Protein AF-0000000084696623 (afdb_homodimer)

Organism: Botryosphaeria parva (strain UCR-NP2) (NCBI:txid1287680)

Foldseek 3Di:
DQQDLVNLVVVLQVCPQPHQLVVNLVLADQQAWEQEPQVRDIATGSVRSSVVNVVVCVQWVRKHWAWDDWDQDPQGMKTKTKIKTFGDCDDPVGHGPRDIFIWMKMWGFGDDPSGTRYIYIDTHPCRVVDDDPVPPDPDPPD/DQQDLVNLVVVLQVCPQPHQLVVNLVLEDQQAWEQEPQVRDIATGSVSSSVVNVVVCVQWVRKHWAWDDWDQDPQGMKTKTKIKTFGDCDDPVGHGPRDIFIWMKMWDFGDDPSGTRYIYIDTHPCRVVDDDPVPDDDDPPD

Radius of gyration: 18.72 Å; Cα contacts (8 Å, |Δi|>4): 655; chains: 2; bounding box: 43×50×36 Å

Nearest PDB structures (foldseek):
  3kkg-assembly1_A-2  TM=8.566E-01  e=2.308E-08  Jannaschia sp. CCS1
  2gey-assembly3_C-2  TM=7.745E-01  e=9.065E-09  Streptomyces galilaeus
  2gey-assembly3_A  TM=7.671E-01  e=1.690E-08  Streptomyces galilaeus
  3gzb-assembly4_H  TM=8.476E-01  e=1.803E-07  Shewanella putrefaciens CN-32
  3lza-assembly2_C  TM=8.523E-01  e=2.620E-07  Shewanella denitrificans OS217

Sequence (284 aa):
MEQSQLDIVKKWASFFPSGSPQDFTALFTPDGEWIDHAFGLHRKGRGALEVHFARWVECVPNFTMELQRHWAVPEGVVATYHGRGTMEKDLPSLKAGGRPFEFQGVVWFRFRDGLIKTVEETYTRAFQELPPLGSYDYVFKLMEQSQLDIVKKWASFFPSGSPQDFTALFTPDGEWIDHAFGLHRKGRGALEVHFARWVECVPNFTMELQRHWAVPEGVVATYHGRGTMEKDLPSLKAGGRPFEFQGVVWFRFRDGLIKTVEETYTRAFQELPPLGSYDYVFKL

Solvent-accessible surface area (backbone atoms only — not comparable to full-atom values): 14607 Å² total; per-residue (Å²): 128,81,76,47,72,66,55,51,52,53,53,59,37,63,34,42,42,83,46,53,46,67,66,58,35,66,48,33,34,72,73,12,33,42,34,36,53,36,76,35,34,33,26,61,21,39,69,44,43,27,51,54,50,46,52,50,33,66,22,21,55,66,25,36,48,43,76,73,46,73,42,83,45,98,73,34,39,39,33,35,28,41,38,34,33,38,33,73,39,65,48,96,89,43,77,47,78,68,50,80,30,34,43,57,36,38,40,40,36,26,67,49,94,92,21,36,35,34,38,41,36,30,22,31,64,48,35,80,74,40,56,55,78,92,56,41,46,54,65,75,81,116,126,82,78,47,72,66,54,51,52,53,52,60,36,63,34,42,44,82,46,54,45,67,65,58,33,66,48,33,34,72,76,14,31,41,36,36,53,35,75,34,35,31,26,61,21,39,70,44,44,27,51,53,51,47,50,49,35,67,20,21,55,66,24,37,47,44,77,74,48,72,42,82,46,99,72,34,38,40,33,34,28,40,38,35,31,37,33,71,40,64,48,95,90,42,78,48,77,66,49,78,30,34,42,57,34,38,38,40,37,24,66,51,95,91,21,36,36,33,37,41,36,31,21,31,64,47,34,82,75,40,55,54,78,94,57,41,46,54,65,72,84,118

Structure (mmCIF, N/CA/C/O backbone):
data_AF-0000000084696623-model_v1
#
loop_
_entity.id
_entity.type
_entity.pdbx_description
1 polymer 'Putative ketosteroid isomerase-like protein'
#
loop_
_atom_site.group_PDB
_atom_site.id
_atom_site.type_symbol
_atom_site.label_atom_id
_atom_site.label_alt_id
_atom_site.label_comp_id
_atom_site.label_asym_id
_atom_site.label_entity_id
_atom_site.label_seq_id
_atom_site.pdbx_PDB_ins_code
_atom_site.Cartn_x
_atom_site.Cartn_y
_atom_site.Cartn_z
_atom_site.occupancy
_atom_site.B_iso_or_equiv
_atom_site.auth_seq_id
_atom_site.auth_comp_id
_atom_site.auth_asym_id
_atom_site.auth_atom_id
_atom_site.pdbx_PDB_model_num
ATOM 1 N N . MET A 1 1 ? 24.109 20.844 10.414 1 51.44 1 MET A N 1
ATOM 2 C CA . MET A 1 1 ? 24.219 19.672 9.547 1 51.44 1 MET A CA 1
ATOM 3 C C . MET A 1 1 ? 22.953 19.516 8.695 1 51.44 1 MET A C 1
ATOM 5 O O . MET A 1 1 ? 21.859 19.844 9.141 1 51.44 1 MET A O 1
ATOM 9 N N . GLU A 1 2 ? 23.062 19.609 7.449 1 70.25 2 GLU A N 1
ATOM 10 C CA . GLU A 1 2 ? 21.922 19.562 6.555 1 70.25 2 GLU A CA 1
ATOM 11 C C . GLU A 1 2 ? 21.031 18.359 6.836 1 70.25 2 GLU A C 1
ATOM 13 O O . GLU A 1 2 ? 21.531 17.25 7.062 1 70.25 2 GLU A O 1
ATOM 18 N N . GLN A 1 3 ? 19.953 18.594 7.246 1 85.81 3 GLN A N 1
ATOM 19 C CA . GLN A 1 3 ? 18.969 17.547 7.516 1 85.81 3 GLN A CA 1
ATOM 20 C C . GLN A 1 3 ? 18.891 16.562 6.355 1 85.81 3 GLN A C 1
ATOM 22 O O . GLN A 1 3 ? 18.75 16.969 5.199 1 85.81 3 GLN A O 1
ATOM 27 N N . SER A 1 4 ? 19.172 15.336 6.598 1 93.81 4 SER A N 1
ATOM 28 C CA . SER A 1 4 ? 19.094 14.312 5.562 1 93.81 4 SER A CA 1
ATOM 29 C C . SER A 1 4 ? 17.641 14.047 5.172 1 93.81 4 SER A C 1
ATOM 31 O O . SER A 1 4 ? 16.719 14.438 5.891 1 93.81 4 SER A O 1
ATOM 33 N N . GLN A 1 5 ? 17.422 13.5 3.996 1 96.94 5 GLN A N 1
ATOM 34 C CA . GLN A 1 5 ? 16.078 13.117 3.561 1 96.94 5 GLN A CA 1
ATOM 35 C C . GLN A 1 5 ? 15.422 12.188 4.574 1 96.94 5 GLN A C 1
ATOM 37 O O . GLN A 1 5 ? 14.227 12.305 4.848 1 96.94 5 GLN A O 1
ATOM 42 N N . LEU A 1 6 ? 16.188 11.289 5.141 1 96.5 6 LEU A N 1
ATOM 43 C CA . LEU A 1 6 ? 15.648 10.359 6.129 1 96.5 6 LEU A CA 1
ATOM 44 C C . LEU A 1 6 ? 15.234 11.094 7.398 1 96.5 6 LEU A C 1
ATOM 46 O O . LEU A 1 6 ? 14.234 10.734 8.023 1 96.5 6 LEU A O 1
ATOM 50 N N . ASP A 1 7 ? 15.961 12.062 7.781 1 96.75 7 ASP A N 1
ATOM 51 C CA . ASP A 1 7 ? 15.578 12.875 8.93 1 96.75 7 ASP A CA 1
ATOM 52 C C . ASP A 1 7 ? 14.234 13.555 8.695 1 96.75 7 ASP A C 1
ATOM 54 O O . ASP A 1 7 ? 13.406 13.641 9.602 1 96.75 7 ASP A O 1
ATOM 58 N N . ILE A 1 8 ? 14.031 14.055 7.527 1 97.75 8 ILE A N 1
ATOM 59 C CA . ILE A 1 8 ? 12.773 14.711 7.168 1 97.75 8 ILE A CA 1
ATOM 60 C C . ILE A 1 8 ? 11.633 13.703 7.223 1 97.75 8 ILE A C 1
ATOM 62 O O . ILE A 1 8 ? 10.547 14.008 7.734 1 97.75 8 ILE A O 1
ATOM 66 N N . VAL A 1 9 ? 11.828 12.477 6.707 1 98.31 9 VAL A N 1
ATOM 67 C CA . VAL A 1 9 ? 10.82 11.422 6.715 1 98.31 9 VAL A CA 1
ATOM 68 C C . VAL A 1 9 ? 10.453 11.07 8.156 1 98.31 9 VAL A C 1
ATOM 70 O O . VAL A 1 9 ? 9.273 10.938 8.484 1 98.31 9 VAL A O 1
ATOM 73 N N . LYS A 1 10 ? 11.422 10.922 8.992 1 97.44 10 LYS A N 1
ATOM 74 C CA . LYS A 1 10 ? 11.172 10.609 10.398 1 97.44 10 LYS A CA 1
ATOM 75 C C . LYS A 1 10 ? 10.398 11.734 11.086 1 97.44 10 LYS A C 1
ATOM 77 O O . LYS A 1 10 ? 9.492 11.469 11.875 1 97.44 10 LYS A O 1
ATOM 82 N N . LYS A 1 11 ? 10.789 12.938 10.812 1 96.81 11 LYS A N 1
ATOM 83 C CA . LYS A 1 11 ? 10.055 14.078 11.352 1 96.81 11 LYS A CA 1
ATOM 84 C C . LYS A 1 11 ? 8.609 14.078 10.859 1 96.81 11 LYS A C 1
ATOM 86 O O . LYS A 1 11 ? 7.688 14.312 11.641 1 96.81 11 LYS A O 1
ATOM 91 N N . TRP A 1 12 ? 8.383 13.852 9.578 1 97.81 12 TRP A N 1
ATOM 92 C CA . TRP A 1 12 ? 7.047 13.766 8.992 1 97.81 12 TRP A CA 1
ATOM 93 C C . TRP A 1 12 ? 6.188 12.758 9.75 1 97.81 12 TRP A C 1
ATOM 95 O O . TRP A 1 12 ? 5.059 13.062 10.141 1 97.81 12 TRP A O 1
ATOM 105 N N . ALA A 1 13 ? 6.723 11.594 10.008 1 97.88 13 ALA A N 1
ATOM 106 C CA . ALA A 1 13 ? 5.988 10.531 10.695 1 97.88 13 ALA A CA 1
ATOM 107 C C . ALA A 1 13 ? 5.688 10.922 12.141 1 97.88 13 ALA A C 1
ATOM 109 O O . ALA A 1 13 ? 4.652 10.531 12.688 1 97.88 13 ALA A O 1
ATOM 110 N N . SER A 1 14 ? 6.516 11.688 12.734 1 97 14 SER A N 1
ATOM 111 C CA . SER A 1 14 ? 6.398 12.047 14.148 1 97 14 SER A CA 1
ATOM 112 C C . SER A 1 14 ? 5.25 13.023 14.375 1 97 14 SER A C 1
ATOM 114 O O . SER A 1 14 ? 4.836 13.25 15.516 1 97 14 SER A O 1
ATOM 116 N N . PHE A 1 15 ? 4.707 13.578 13.297 1 96.88 15 PHE A N 1
ATOM 117 C CA . PHE A 1 15 ? 3.627 14.547 13.43 1 96.88 15 PHE A CA 1
ATOM 118 C C . PHE A 1 15 ? 2.307 13.852 13.742 1 96.88 15 PHE A C 1
ATOM 120 O O . PHE A 1 15 ? 1.326 14.508 14.102 1 96.88 15 PHE A O 1
ATOM 127 N N . PHE A 1 16 ? 2.262 12.578 13.531 1 94.81 16 PHE A N 1
ATOM 128 C CA . PHE A 1 16 ? 1.086 11.797 13.891 1 94.81 16 PHE A CA 1
ATOM 129 C C . PHE A 1 16 ? 1.232 11.219 15.297 1 94.81 16 PHE A C 1
ATOM 131 O O . PHE A 1 16 ? 2.158 10.445 15.562 1 94.81 16 PHE A O 1
ATOM 138 N N . PRO A 1 17 ? 0.398 11.594 16.375 1 88.12 17 PRO A N 1
ATOM 139 C CA . PRO A 1 17 ? -0.921 12.188 16.141 1 88.12 17 PRO A CA 1
ATOM 140 C C . PRO A 1 17 ? -0.944 13.695 16.375 1 88.12 17 PRO A C 1
ATOM 142 O O . PRO A 1 17 ? -1.962 14.344 16.125 1 88.12 17 PRO A O 1
ATOM 145 N N . SER A 1 18 ? -0.051 14.344 16.938 1 80.25 18 SER A N 1
ATOM 146 C CA . SER A 1 18 ? -0.27 15.609 17.641 1 80.25 18 SER A CA 1
ATOM 147 C C . SER A 1 18 ? 0.59 16.719 17.047 1 80.25 18 SER A C 1
ATOM 149 O O . SER A 1 18 ? 1.026 17.625 17.766 1 80.25 18 SER A O 1
ATOM 151 N N . GLY A 1 19 ? 0.791 16.734 15.766 1 83.88 19 GLY A N 1
ATOM 152 C CA . GLY A 1 19 ? 1.572 17.828 15.203 1 83.88 19 GLY A CA 1
ATOM 153 C C . GLY A 1 19 ? 0.719 18.984 14.703 1 83.88 19 GLY A C 1
ATOM 154 O O . GLY A 1 19 ? -0.455 18.797 14.375 1 83.88 19 GLY A O 1
ATOM 155 N N . SER A 1 20 ? 1.236 20.141 14.734 1 91.69 20 SER A N 1
ATOM 156 C CA . SER A 1 20 ? 0.614 21.312 14.117 1 91.69 20 SER A CA 1
ATOM 157 C C . SER A 1 20 ? 0.493 21.156 12.609 1 91.69 20 SER A C 1
ATOM 159 O O . SER A 1 20 ? 1.478 20.844 11.93 1 91.69 20 SER A O 1
ATOM 161 N N . PRO A 1 21 ? -0.737 21.344 12.055 1 93.31 21 PRO A N 1
ATOM 162 C CA . PRO A 1 21 ? -0.87 21.25 10.602 1 93.31 21 PRO A CA 1
ATOM 163 C C . PRO A 1 21 ? 0.095 22.172 9.859 1 93.31 21 PRO A C 1
ATOM 165 O O . PRO A 1 21 ? 0.625 21.797 8.805 1 93.31 21 PRO A O 1
ATOM 168 N N . GLN A 1 22 ? 0.311 23.375 10.375 1 93.62 22 GLN A N 1
ATOM 169 C CA . GLN A 1 22 ? 1.216 24.328 9.742 1 93.62 22 GLN A CA 1
ATOM 170 C C . GLN A 1 22 ? 2.652 23.812 9.758 1 93.62 22 GLN A C 1
ATOM 172 O O . GLN A 1 22 ? 3.355 23.891 8.742 1 93.62 22 GLN A O 1
ATOM 177 N N . ASP A 1 23 ? 3.064 23.281 10.93 1 95.5 23 ASP A N 1
ATOM 178 C CA . ASP A 1 23 ? 4.418 22.734 11.023 1 95.5 23 ASP A CA 1
ATOM 179 C C . ASP A 1 23 ? 4.582 21.516 10.117 1 95.5 23 ASP A C 1
ATOM 181 O O . ASP A 1 23 ? 5.648 21.312 9.539 1 95.5 23 ASP A O 1
ATOM 185 N N . PHE A 1 24 ? 3.555 20.734 10.039 1 97.5 24 PHE A N 1
ATOM 186 C CA . PHE A 1 24 ? 3.553 19.562 9.18 1 97.5 24 PHE A CA 1
ATOM 187 C C . PHE A 1 24 ? 3.773 19.953 7.723 1 97.5 24 PHE A C 1
ATOM 189 O O . PHE A 1 24 ? 4.652 19.406 7.051 1 97.5 24 PHE A O 1
ATOM 196 N N . THR A 1 25 ? 3.008 20.938 7.242 1 97.12 25 THR A N 1
ATOM 197 C CA . THR A 1 25 ? 3.053 21.266 5.82 1 97.12 25 THR A CA 1
ATOM 198 C C . THR A 1 25 ? 4.316 22.047 5.484 1 97.12 25 THR A C 1
ATOM 200 O O . THR A 1 25 ? 4.715 22.141 4.324 1 97.12 25 THR A O 1
ATOM 203 N N . ALA A 1 26 ? 4.961 22.672 6.496 1 97.12 26 ALA A N 1
ATOM 204 C CA . ALA A 1 26 ? 6.227 23.375 6.293 1 97.12 26 ALA A CA 1
ATOM 205 C C . ALA A 1 26 ? 7.32 22.422 5.832 1 97.12 26 ALA A C 1
ATOM 207 O O . ALA A 1 26 ? 8.367 22.859 5.344 1 97.12 26 ALA A O 1
ATOM 208 N N . LEU A 1 27 ? 7.145 21.109 5.992 1 98.06 27 LEU A N 1
ATOM 209 C CA . LEU A 1 27 ? 8.094 20.109 5.5 1 98.06 27 LEU A CA 1
ATOM 210 C C . LEU A 1 27 ? 8.023 20 3.982 1 98.06 27 LEU A C 1
ATOM 212 O O . LEU A 1 27 ? 8.914 19.422 3.359 1 98.06 27 LEU A O 1
ATOM 216 N N . PHE A 1 28 ? 6.984 20.562 3.359 1 98.62 28 PHE A N 1
ATOM 217 C CA . PHE A 1 28 ? 6.738 20.406 1.929 1 98.62 28 PHE A CA 1
ATOM 218 C C . PHE A 1 28 ? 7.145 21.672 1.18 1 98.62 28 PHE A C 1
ATOM 220 O O . PHE A 1 28 ? 7.129 22.766 1.744 1 98.62 28 PHE A O 1
ATOM 227 N N . THR A 1 29 ? 7.527 21.547 -0.104 1 98.5 29 THR A N 1
ATOM 228 C CA . THR A 1 29 ? 7.59 22.688 -1.008 1 98.5 29 THR A CA 1
ATOM 229 C C . THR A 1 29 ? 6.227 23.359 -1.119 1 98.5 29 THR A C 1
ATOM 231 O O . THR A 1 29 ? 5.195 22.734 -0.846 1 98.5 29 THR A O 1
ATOM 234 N N . PRO A 1 30 ? 6.121 24.594 -1.476 1 98.06 30 PRO A N 1
ATOM 235 C CA . PRO A 1 30 ? 4.836 25.281 -1.596 1 98.06 30 PRO A CA 1
ATOM 236 C C . PRO A 1 30 ? 3.867 24.562 -2.533 1 98.06 30 PRO A C 1
ATOM 238 O O . PRO A 1 30 ? 2.652 24.625 -2.332 1 98.06 30 PRO A O 1
ATOM 241 N N . ASP A 1 31 ? 4.43 23.875 -3.533 1 97.88 31 ASP A N 1
ATOM 242 C CA . ASP A 1 31 ? 3.613 23.109 -4.48 1 97.88 31 ASP A CA 1
ATOM 243 C C . ASP A 1 31 ? 3.658 21.625 -4.172 1 97.88 31 ASP A C 1
ATOM 245 O O . ASP A 1 31 ? 3.566 20.797 -5.078 1 97.88 31 ASP A O 1
ATOM 249 N N . GLY A 1 32 ? 3.967 21.266 -2.965 1 98.06 32 GLY A N 1
ATOM 250 C CA . GLY A 1 32 ? 4.031 19.875 -2.559 1 98.06 32 GLY A CA 1
ATOM 251 C C . GLY A 1 32 ? 2.75 19.109 -2.836 1 98.06 32 GLY A C 1
ATOM 252 O O . GLY A 1 32 ? 1.676 19.719 -2.936 1 98.06 32 GLY A O 1
ATOM 253 N N . GLU A 1 33 ? 2.855 17.828 -3.002 1 97.38 33 GLU A N 1
ATOM 254 C CA . GLU A 1 33 ? 1.718 16.984 -3.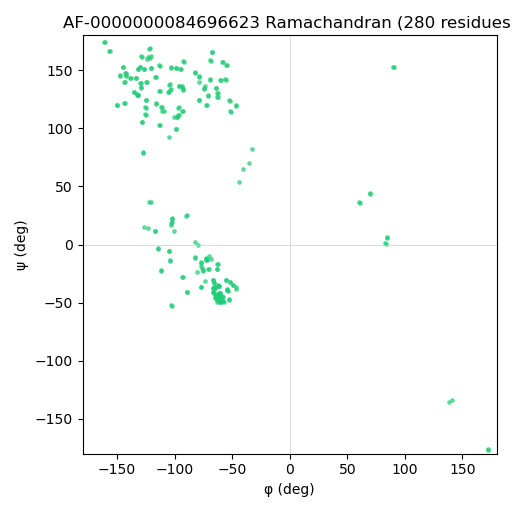357 1 97.38 33 GLU A CA 1
ATOM 255 C C . GLU A 1 33 ? 1.659 15.734 -2.482 1 97.38 33 GLU A C 1
ATOM 257 O O . GLU A 1 33 ? 2.697 15.18 -2.111 1 97.38 33 GLU A O 1
ATOM 262 N N . TRP A 1 34 ? 0.479 15.344 -2.164 1 97.62 34 TRP A N 1
ATOM 263 C CA . TRP A 1 34 ? 0.196 14.078 -1.485 1 97.62 34 TRP A CA 1
ATOM 264 C C . TRP A 1 34 ? -0.819 13.258 -2.27 1 97.62 34 TRP A C 1
ATOM 266 O O . TRP A 1 34 ? -1.972 13.664 -2.428 1 97.62 34 TRP A O 1
ATOM 276 N N . ILE A 1 35 ? -0.373 12.148 -2.811 1 97.31 35 ILE A N 1
ATOM 277 C CA . ILE A 1 35 ? -1.242 11.188 -3.475 1 97.31 35 ILE A CA 1
ATOM 278 C C . ILE A 1 35 ? -1.6 10.062 -2.504 1 97.31 35 ILE A C 1
ATOM 280 O O . ILE A 1 35 ? -0.726 9.305 -2.068 1 97.31 35 ILE A O 1
ATOM 284 N N . ASP A 1 36 ? -2.816 9.992 -2.107 1 97.19 36 ASP A N 1
ATOM 285 C CA . ASP A 1 36 ? -3.373 8.961 -1.235 1 97.19 36 ASP A CA 1
ATOM 286 C C . ASP A 1 36 ? -4.102 7.895 -2.045 1 97.19 36 ASP A C 1
ATOM 288 O O . ASP A 1 36 ? -5.266 8.07 -2.406 1 97.19 36 ASP A O 1
ATOM 292 N N . HIS A 1 37 ? -3.5 6.785 -2.307 1 97.44 37 HIS A N 1
ATOM 293 C CA . HIS A 1 37 ? -4.031 5.754 -3.189 1 97.44 37 HIS A CA 1
ATOM 294 C C . HIS A 1 37 ? -5.152 4.973 -2.512 1 97.44 37 HIS A C 1
ATOM 296 O O . HIS A 1 37 ? -5.93 4.289 -3.182 1 97.44 37 HIS A O 1
ATOM 302 N N . ALA A 1 38 ? -5.207 4.977 -1.189 1 97.5 38 ALA A N 1
ATOM 303 C CA . ALA A 1 38 ? -6.27 4.25 -0.495 1 97.5 38 ALA A CA 1
ATOM 304 C C . ALA A 1 38 ? -7.633 4.875 -0.777 1 97.5 38 ALA A C 1
ATOM 306 O O . ALA A 1 38 ? -8.633 4.164 -0.892 1 97.5 38 ALA A O 1
ATOM 307 N N . PHE A 1 39 ? -7.633 6.219 -0.942 1 96 39 PHE A N 1
ATOM 308 C CA . PHE A 1 39 ? -8.898 6.934 -1.072 1 96 39 PHE A CA 1
ATOM 309 C C . PHE A 1 39 ? -9.023 7.555 -2.457 1 96 39 PHE A C 1
ATOM 311 O O . PHE A 1 39 ? -10.039 8.195 -2.768 1 96 39 PHE A O 1
ATOM 318 N N . GLY A 1 40 ? -7.988 7.422 -3.293 1 95.25 40 GLY A N 1
ATOM 319 C CA . GLY A 1 40 ? -8.031 8.008 -4.621 1 95.25 40 GLY A CA 1
ATOM 320 C C . GLY A 1 40 ? -7.98 9.523 -4.605 1 95.25 40 GLY A C 1
ATOM 321 O O . GLY A 1 40 ? -8.734 10.18 -5.32 1 95.25 40 GLY A O 1
ATOM 322 N N . LEU A 1 41 ? -7.082 10.07 -3.764 1 95.19 41 LEU A N 1
ATOM 323 C CA . LEU A 1 41 ? -6.984 11.523 -3.605 1 95.19 41 LEU A CA 1
ATOM 324 C C . LEU A 1 41 ? -5.629 12.031 -4.082 1 95.19 41 LEU A C 1
ATOM 326 O O . LEU A 1 41 ? -4.609 11.359 -3.902 1 95.19 41 LEU A O 1
ATOM 330 N N . HIS A 1 42 ? -5.66 13.188 -4.656 1 96.25 42 HIS A N 1
ATOM 331 C CA . HIS A 1 42 ? -4.469 13.945 -5.031 1 96.25 42 HIS A CA 1
ATOM 332 C C . HIS A 1 42 ? -4.535 15.367 -4.5 1 96.25 42 HIS A C 1
ATOM 334 O O . HIS A 1 42 ? -5.289 16.203 -5.023 1 96.25 42 HIS A O 1
ATOM 340 N N . ARG A 1 43 ? -3.74 15.617 -3.43 1 95.94 43 ARG A N 1
ATOM 341 C CA . ARG A 1 43 ? -3.686 16.938 -2.824 1 95.94 43 ARG A CA 1
ATOM 342 C C . ARG A 1 43 ? -2.5 17.734 -3.361 1 95.94 43 ARG A C 1
ATOM 344 O O . ARG A 1 43 ? -1.388 17.219 -3.459 1 95.94 43 ARG A O 1
ATOM 351 N N . LYS A 1 44 ? -2.797 19 -3.648 1 95.69 44 LYS A N 1
ATOM 352 C CA . LYS A 1 44 ? -1.744 19.844 -4.207 1 95.69 44 LYS A CA 1
ATOM 353 C C . LYS A 1 44 ? -1.674 21.188 -3.484 1 95.69 44 LYS A C 1
ATOM 355 O O . LYS A 1 44 ? -2.676 21.906 -3.387 1 95.69 44 LYS A O 1
ATOM 360 N N . GLY A 1 45 ? -0.479 21.469 -3.102 1 96.56 45 GLY A N 1
ATOM 361 C CA . GLY A 1 45 ? -0.245 22.719 -2.404 1 96.56 45 GLY A CA 1
ATOM 362 C C . GLY A 1 45 ? -0.391 22.609 -0.899 1 96.56 45 GLY A C 1
ATOM 363 O O . GLY A 1 45 ? -1.14 21.766 -0.408 1 96.56 45 GLY A O 1
ATOM 364 N N . ARG A 1 46 ? 0.31 23.469 -0.201 1 96.88 46 ARG A N 1
ATOM 365 C CA . ARG A 1 46 ? 0.36 23.391 1.256 1 96.88 46 ARG A CA 1
ATOM 366 C C . ARG A 1 46 ? -1.029 23.562 1.861 1 96.88 46 ARG A C 1
ATOM 368 O O . ARG A 1 46 ? -1.344 22.953 2.887 1 96.88 46 ARG A O 1
ATOM 375 N N . GLY A 1 47 ? -1.86 24.406 1.264 1 95.25 47 GLY A N 1
ATOM 376 C CA . GLY A 1 47 ? -3.219 24.562 1.758 1 95.25 47 GLY A CA 1
ATOM 377 C C . GLY A 1 47 ? -4.008 23.281 1.752 1 95.25 47 GLY A C 1
ATOM 378 O O . GLY A 1 47 ? -4.633 22.922 2.754 1 95.25 47 GLY A O 1
ATOM 379 N N . ALA A 1 48 ? -4 22.562 0.667 1 95 48 ALA A N 1
ATOM 380 C CA . ALA A 1 48 ? -4.707 21.281 0.547 1 95 48 ALA A CA 1
ATOM 381 C C . ALA A 1 48 ? -4.109 20.234 1.481 1 95 48 ALA A C 1
ATOM 383 O O . ALA A 1 48 ? -4.836 19.422 2.057 1 95 48 ALA A O 1
ATOM 384 N N . LEU A 1 49 ? -2.822 20.297 1.594 1 96.31 49 LEU A N 1
ATOM 385 C CA . LEU A 1 49 ? -2.137 19.344 2.465 1 96.31 49 LEU A CA 1
ATOM 386 C C . LEU A 1 49 ? -2.51 19.578 3.926 1 96.31 49 LEU A C 1
ATOM 388 O O . LEU A 1 49 ? -2.678 18.625 4.688 1 96.31 49 LEU A O 1
ATOM 392 N N . GLU A 1 50 ? -2.578 20.828 4.281 1 94.88 50 GLU A N 1
ATOM 393 C CA . GLU A 1 50 ? -2.998 21.172 5.637 1 94.88 50 GLU A CA 1
ATOM 394 C C . GLU A 1 50 ? -4.387 20.625 5.941 1 94.88 50 GLU A C 1
ATOM 396 O O . GLU A 1 50 ? -4.605 20.047 7.008 1 94.88 50 GLU A O 1
ATOM 401 N N . VAL A 1 51 ? -5.293 20.766 5.043 1 92.5 51 VAL A N 1
ATOM 402 C CA . VAL A 1 51 ? -6.66 20.281 5.203 1 92.5 51 VAL A CA 1
ATOM 403 C C . VAL A 1 51 ? -6.672 18.766 5.32 1 92.5 51 VAL A C 1
ATOM 405 O O . VAL A 1 51 ? -7.352 18.203 6.188 1 92.5 51 VAL A O 1
ATOM 408 N N . HIS A 1 52 ? -5.934 18.109 4.449 1 93.38 52 HIS A N 1
ATOM 409 C CA . HIS A 1 52 ? -5.844 16.656 4.461 1 93.38 52 HIS A CA 1
ATOM 410 C C . HIS A 1 52 ? -5.34 16.141 5.805 1 93.38 52 HIS A C 1
ATOM 412 O O . HIS A 1 52 ? -5.949 15.258 6.406 1 93.38 52 HIS A O 1
ATOM 418 N N . PHE A 1 53 ? -4.285 16.734 6.258 1 95 53 PHE A N 1
ATOM 419 C CA . PHE A 1 53 ? -3.678 16.359 7.527 1 95 53 PHE A CA 1
ATOM 420 C C . PHE A 1 53 ? -4.637 16.609 8.68 1 95 53 PHE A C 1
ATOM 422 O O . PHE A 1 53 ? -4.871 15.727 9.508 1 95 53 PHE A O 1
ATOM 429 N N . ALA A 1 54 ? -5.195 17.75 8.727 1 92.94 54 ALA A N 1
ATOM 430 C CA . ALA A 1 54 ? -6.09 18.141 9.805 1 92.94 54 ALA A CA 1
ATOM 431 C C . ALA A 1 54 ? -7.312 17.234 9.867 1 92.94 54 ALA A C 1
ATOM 433 O O . ALA A 1 54 ? -7.75 16.844 10.961 1 92.94 54 ALA A O 1
ATOM 434 N N . ARG A 1 55 ? -7.875 16.891 8.766 1 91.75 55 ARG A N 1
ATOM 435 C CA . ARG A 1 55 ? -9.039 16.016 8.711 1 91.75 55 ARG A CA 1
ATOM 436 C C . ARG A 1 55 ? -8.719 14.633 9.273 1 91.75 55 ARG A C 1
ATOM 438 O O . ARG A 1 55 ? -9.5 14.078 10.047 1 91.75 55 ARG A O 1
ATOM 445 N N . TRP A 1 56 ? -7.59 14.094 8.852 1 94.56 56 TRP A N 1
ATOM 446 C CA . TRP A 1 56 ? -7.215 12.773 9.352 1 94.56 56 TRP A CA 1
ATOM 447 C C . TRP A 1 56 ? -7.043 12.797 10.867 1 94.56 56 TRP A C 1
ATOM 449 O O . TRP A 1 56 ? -7.59 11.945 11.57 1 94.56 56 TRP A O 1
ATOM 459 N N . VAL A 1 57 ? -6.301 13.758 11.359 1 93.88 57 VAL A N 1
ATOM 460 C CA . VAL A 1 57 ? -6.008 13.852 12.781 1 93.88 57 VAL A CA 1
ATOM 461 C C . VAL A 1 57 ? -7.301 14.047 13.57 1 93.88 57 VAL A C 1
ATOM 463 O O . VAL A 1 57 ? -7.453 13.531 14.672 1 93.88 57 VAL A O 1
ATOM 466 N N . GLU A 1 58 ? -8.211 14.781 12.992 1 93.38 58 GLU A N 1
ATOM 467 C CA . GLU A 1 58 ? -9.516 14.969 13.625 1 93.38 58 GLU A CA 1
ATOM 468 C C . GLU A 1 58 ? -10.289 13.656 13.695 1 93.38 58 GLU A C 1
ATOM 470 O O . GLU A 1 58 ? -10.945 13.367 14.703 1 93.38 58 GLU A O 1
ATOM 475 N N . CYS A 1 59 ? -10.258 12.883 12.695 1 95.75 59 CYS A N 1
ATOM 476 C CA . CYS A 1 59 ? -11.031 11.648 12.602 1 95.75 59 CYS A CA 1
ATOM 477 C C . CYS A 1 59 ? -10.391 10.547 13.438 1 95.75 59 CYS A C 1
ATOM 479 O O . CYS A 1 59 ? -11.086 9.695 13.992 1 95.75 59 CYS A O 1
ATOM 481 N N . VAL A 1 60 ? -9.102 10.523 13.461 1 97.44 60 VAL A N 1
ATOM 482 C CA . VAL A 1 60 ? -8.352 9.539 14.227 1 97.44 60 VAL A CA 1
ATOM 483 C C . VAL A 1 60 ? -7.34 10.242 15.133 1 97.44 60 VAL A C 1
ATOM 485 O O . VAL A 1 60 ? -6.137 10.203 14.875 1 97.44 60 VAL A O 1
ATOM 488 N N . PRO A 1 61 ? -7.738 10.766 16.219 1 96.69 61 PRO A N 1
ATOM 489 C CA . PRO A 1 61 ? -6.91 11.672 17.016 1 96.69 61 PRO A CA 1
ATOM 490 C C . PRO A 1 61 ? -5.75 10.953 17.703 1 96.69 61 PRO A C 1
ATOM 492 O O . PRO A 1 61 ? -4.793 11.602 18.141 1 96.69 61 PRO A O 1
ATOM 495 N N . ASN A 1 62 ? -5.789 9.625 17.906 1 97.88 62 ASN A N 1
ATOM 496 C CA . ASN A 1 62 ? -4.703 8.891 18.531 1 97.88 62 ASN A CA 1
ATOM 497 C C . ASN A 1 62 ? -3.863 8.133 17.516 1 97.88 62 ASN A C 1
ATOM 499 O O . ASN A 1 62 ? -3.164 7.18 17.859 1 97.88 62 ASN A O 1
ATOM 503 N N . PHE A 1 63 ? -3.938 8.508 16.25 1 98.31 63 PHE A N 1
ATOM 504 C CA . PHE A 1 63 ? -3.246 7.793 15.18 1 98.31 63 PHE A CA 1
ATOM 505 C C . PHE A 1 63 ? -1.735 7.875 15.359 1 98.31 63 PHE A C 1
ATOM 507 O O . PHE A 1 63 ? -1.191 8.961 15.594 1 98.31 63 PHE A O 1
ATOM 514 N N . THR A 1 64 ? -1.037 6.766 15.203 1 98.12 64 THR A N 1
ATOM 515 C CA . THR A 1 64 ? 0.422 6.738 15.203 1 98.12 64 THR A CA 1
ATOM 516 C C . THR A 1 64 ? 0.946 6.086 13.93 1 98.12 64 THR A C 1
ATOM 518 O O . THR A 1 64 ? 0.338 5.145 13.414 1 98.12 64 THR A O 1
ATOM 521 N N . MET A 1 65 ? 1.957 6.617 13.422 1 97.69 65 MET A N 1
ATOM 522 C CA . MET A 1 65 ? 2.707 6.074 12.289 1 97.69 65 MET A CA 1
ATOM 523 C C . MET A 1 65 ? 4.109 5.652 12.719 1 97.69 65 MET A C 1
ATOM 525 O O . MET A 1 65 ? 4.984 6.5 12.906 1 97.69 65 MET A O 1
ATOM 529 N N . GLU A 1 66 ? 4.328 4.426 12.891 1 98 66 GLU A N 1
ATOM 530 C CA . GLU A 1 66 ? 5.641 3.896 13.258 1 98 66 GLU A CA 1
ATOM 531 C C . GLU A 1 66 ? 6.391 3.375 12.039 1 98 66 GLU A C 1
ATOM 533 O O . GLU A 1 66 ? 6.012 2.355 11.453 1 98 66 GLU A O 1
ATOM 538 N N . LEU A 1 67 ? 7.438 4.074 11.648 1 98.31 67 LEU A N 1
ATOM 539 C CA . LEU A 1 67 ? 8.25 3.605 10.531 1 98.31 67 LEU A CA 1
ATOM 540 C C . LEU A 1 67 ? 8.898 2.262 10.859 1 98.31 67 LEU A C 1
ATOM 542 O O . LEU A 1 67 ? 9.461 2.084 11.945 1 98.31 67 LEU A O 1
ATOM 546 N N . GLN A 1 68 ? 8.781 1.347 10.016 1 98 68 GLN A N 1
ATOM 547 C CA . GLN A 1 68 ? 9.344 0.012 10.211 1 98 68 GLN A CA 1
ATOM 548 C C . GLN A 1 68 ? 10.617 -0.173 9.406 1 98 68 GLN A C 1
ATOM 550 O O . GLN A 1 68 ? 11.633 -0.633 9.93 1 98 68 GLN A O 1
ATOM 555 N N . ARG A 1 69 ? 10.57 0.102 8.094 1 97.25 69 ARG A N 1
ATOM 556 C CA . ARG A 1 69 ? 11.695 0.077 7.164 1 97.25 69 ARG A CA 1
ATOM 557 C C . ARG A 1 69 ? 11.734 1.346 6.32 1 97.25 69 ARG A C 1
ATOM 559 O O . ARG A 1 69 ? 10.711 2.002 6.125 1 97.25 69 ARG A O 1
ATOM 566 N N . HIS A 1 70 ? 12.883 1.689 5.945 1 97.81 70 HIS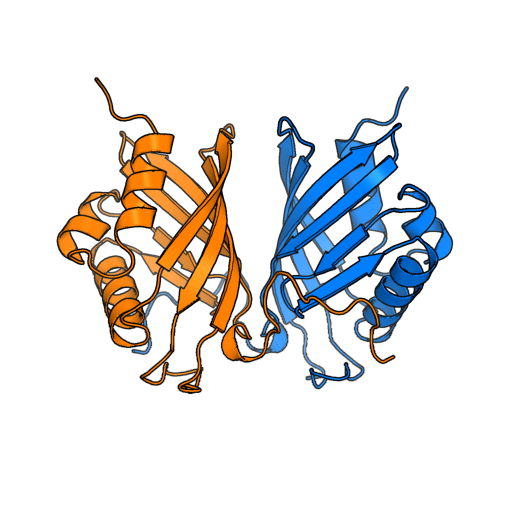 A N 1
ATOM 567 C CA . HIS A 1 70 ? 13.078 2.781 4.996 1 97.81 70 HIS A CA 1
ATOM 568 C C . HIS A 1 70 ? 14.289 2.535 4.109 1 97.81 70 HIS A C 1
ATOM 570 O O . HIS A 1 70 ? 15.281 1.954 4.555 1 97.81 70 HIS A O 1
ATOM 576 N N . TRP A 1 71 ? 14.227 2.943 2.893 1 97.56 71 TRP A N 1
ATOM 577 C CA . TRP A 1 71 ? 15.289 2.787 1.903 1 97.56 71 TRP A CA 1
ATOM 578 C C . TRP A 1 71 ? 15.5 4.078 1.119 1 97.56 71 TRP A C 1
ATOM 580 O O . TRP A 1 71 ? 14.539 4.676 0.629 1 97.56 71 TRP A O 1
ATOM 590 N N . ALA A 1 72 ? 16.75 4.426 1.061 1 96.94 72 ALA A N 1
ATOM 591 C CA . ALA A 1 72 ? 17.078 5.441 0.062 1 96.94 72 ALA A CA 1
ATOM 592 C C . ALA A 1 72 ? 16.984 4.871 -1.351 1 96.94 72 ALA A C 1
ATOM 594 O O . ALA A 1 72 ? 17.484 3.775 -1.621 1 96.94 72 ALA A O 1
ATOM 595 N N . VAL A 1 73 ? 16.234 5.551 -2.223 1 96.44 73 VAL A N 1
ATOM 596 C CA . VAL A 1 73 ? 16.141 5.207 -3.639 1 96.44 73 VAL A CA 1
ATOM 597 C C . VAL A 1 73 ? 16.547 6.41 -4.488 1 96.44 73 VAL A C 1
ATOM 599 O O . VAL A 1 73 ? 16.625 7.535 -3.988 1 96.44 73 VAL A O 1
ATOM 602 N N . PRO A 1 74 ? 16.891 6.199 -5.742 1 92.5 74 PRO A N 1
ATOM 603 C CA . PRO A 1 74 ? 17.359 7.305 -6.574 1 92.5 74 PRO A CA 1
ATOM 604 C C . PRO A 1 74 ? 16.406 8.5 -6.57 1 92.5 74 PRO A C 1
ATOM 606 O O . PRO A 1 74 ? 16.859 9.648 -6.566 1 92.5 74 PRO A O 1
ATOM 609 N N . GLU A 1 75 ? 15.117 8.25 -6.445 1 89.25 75 GLU A N 1
ATOM 610 C CA . GLU A 1 75 ? 14.133 9.32 -6.547 1 89.25 75 GLU A CA 1
ATOM 611 C C . GLU A 1 75 ? 13.617 9.734 -5.168 1 89.25 75 GLU A C 1
ATOM 613 O O . GLU A 1 75 ? 12.531 10.305 -5.051 1 89.25 75 GLU A O 1
ATOM 618 N N . GLY A 1 76 ? 14.422 9.305 -4.086 1 97.94 76 GLY A N 1
ATOM 619 C CA . GLY A 1 76 ? 13.945 9.719 -2.773 1 97.94 76 GLY A CA 1
ATOM 620 C C . GLY A 1 76 ? 14.055 8.625 -1.727 1 97.94 76 GLY A C 1
ATOM 621 O O . GLY A 1 76 ? 15.117 8.023 -1.558 1 97.94 76 GLY A O 1
ATOM 622 N N . VAL A 1 77 ? 12.945 8.477 -0.926 1 98.62 77 VAL A N 1
ATOM 623 C CA . VAL A 1 77 ? 12.891 7.496 0.152 1 98.62 77 VAL A CA 1
ATOM 624 C C . VAL A 1 77 ? 11.586 6.711 0.071 1 98.62 77 VAL A C 1
ATOM 626 O O . VAL A 1 77 ? 10.516 7.297 -0.102 1 98.62 77 VAL A O 1
ATOM 629 N N . VAL A 1 78 ? 11.695 5.434 0.096 1 98.62 78 VAL A N 1
ATOM 630 C CA . VAL A 1 78 ? 10.539 4.574 0.315 1 98.62 78 VAL A CA 1
ATOM 631 C C . VAL A 1 78 ? 10.562 4.023 1.738 1 98.62 78 VAL A C 1
ATOM 633 O O . VAL A 1 78 ? 11.617 3.631 2.24 1 98.62 78 VAL A O 1
ATOM 636 N N . ALA A 1 79 ? 9.422 3.988 2.416 1 98.69 79 ALA A N 1
ATOM 637 C CA . ALA A 1 79 ? 9.352 3.484 3.785 1 98.69 79 ALA A CA 1
ATOM 638 C C . ALA A 1 79 ? 8.062 2.697 4.012 1 98.69 79 ALA A C 1
ATOM 640 O O . ALA A 1 79 ? 7.035 2.982 3.393 1 98.69 79 ALA A O 1
ATOM 641 N N . THR A 1 80 ? 8.125 1.67 4.828 1 98.69 80 THR A N 1
ATOM 642 C CA . THR A 1 80 ? 6.93 1.024 5.363 1 98.69 80 THR A CA 1
ATOM 643 C C . THR A 1 80 ? 6.633 1.522 6.773 1 98.69 80 THR A C 1
ATOM 645 O O . THR A 1 80 ? 7.539 1.962 7.488 1 98.69 80 THR A O 1
ATOM 648 N N . TYR A 1 81 ? 5.41 1.502 7.133 1 98.75 81 TYR A N 1
ATOM 649 C CA . TYR A 1 81 ? 5.023 1.941 8.469 1 98.75 81 TYR A CA 1
ATOM 650 C C . TYR A 1 81 ? 3.861 1.11 9 1 98.75 81 TYR A C 1
ATOM 652 O O . TYR A 1 81 ? 3.135 0.481 8.227 1 98.75 81 TYR A O 1
ATOM 660 N N . HIS A 1 82 ? 3.76 0.981 10.289 1 98.69 82 HIS A N 1
ATOM 661 C CA . HIS A 1 82 ? 2.566 0.505 10.984 1 98.69 82 HIS A CA 1
ATOM 662 C C . HIS A 1 82 ? 1.714 1.669 11.477 1 98.69 82 HIS A C 1
ATOM 664 O O . HIS A 1 82 ? 2.184 2.502 12.258 1 98.69 82 HIS A O 1
ATOM 670 N N . GLY A 1 83 ? 0.515 1.756 10.984 1 98.56 83 GLY A N 1
ATOM 671 C CA . GLY A 1 83 ? -0.475 2.699 11.477 1 98.56 83 GLY A CA 1
ATOM 672 C C . GLY A 1 83 ? -1.389 2.109 12.531 1 98.56 83 GLY A C 1
ATOM 673 O O . GLY A 1 83 ? -1.799 0.951 12.43 1 98.56 83 GLY A O 1
ATOM 674 N N . ARG A 1 84 ? -1.625 2.834 13.555 1 98.5 84 ARG A N 1
ATOM 675 C CA . ARG A 1 84 ? -2.518 2.422 14.633 1 98.5 84 ARG A CA 1
ATOM 676 C C . ARG A 1 84 ? -3.396 3.582 15.094 1 98.5 84 ARG A C 1
ATOM 678 O O . ARG A 1 84 ? -2.938 4.727 15.164 1 98.5 84 ARG A O 1
ATOM 685 N N . GLY A 1 85 ? -4.652 3.215 15.438 1 98.38 85 GLY A N 1
ATOM 686 C CA . GLY A 1 85 ? -5.527 4.23 15.992 1 98.38 85 GLY A CA 1
ATOM 687 C C . GLY A 1 85 ? -6.961 3.762 16.156 1 98.38 85 GLY A C 1
ATOM 688 O O . GLY A 1 85 ? -7.242 2.566 16.047 1 98.38 85 GLY A O 1
ATOM 689 N N . THR A 1 86 ? -7.773 4.684 16.578 1 98.62 86 THR A N 1
ATOM 690 C CA . THR A 1 86 ? -9.219 4.52 16.672 1 98.62 86 THR A CA 1
ATOM 691 C C . THR A 1 86 ? -9.938 5.633 15.914 1 98.62 86 THR A C 1
ATOM 693 O O . THR A 1 86 ? -9.75 6.812 16.219 1 98.62 86 THR A O 1
ATOM 696 N N . MET A 1 87 ? -10.703 5.234 14.883 1 98.25 87 MET A N 1
ATOM 697 C CA . MET A 1 87 ? -11.461 6.25 14.148 1 98.25 87 MET A CA 1
ATOM 698 C C . MET A 1 87 ? -12.727 6.641 14.914 1 98.25 87 MET A C 1
ATOM 700 O O . MET A 1 87 ? -13.578 5.793 15.18 1 98.25 87 MET A O 1
ATOM 704 N N . GLU A 1 88 ? -12.781 7.895 15.117 1 98.25 88 GLU A N 1
ATOM 705 C CA . GLU A 1 88 ? -13.852 8.367 15.992 1 98.25 88 GLU A CA 1
ATOM 706 C C . GLU A 1 88 ? -14.891 9.172 15.211 1 98.25 88 GLU A C 1
ATOM 708 O O . GLU A 1 88 ? -16 9.391 15.688 1 98.25 88 GLU A O 1
ATOM 713 N N . LYS A 1 89 ? -14.523 9.711 14.086 1 97.75 89 LYS A N 1
ATOM 714 C CA . LYS A 1 89 ? -15.43 10.477 13.234 1 97.75 89 LYS A CA 1
ATOM 715 C C . LYS A 1 89 ? -15.422 9.93 11.805 1 97.75 89 LYS A C 1
ATOM 717 O O . LYS A 1 89 ? -14.406 9.422 11.336 1 97.75 89 LYS A O 1
ATOM 722 N N . ASP A 1 90 ? -16.516 10.109 11.188 1 97.06 90 ASP A N 1
ATOM 723 C CA . ASP A 1 90 ? -16.688 9.633 9.82 1 97.06 90 ASP A CA 1
ATOM 724 C C . ASP A 1 90 ? -15.82 10.438 8.852 1 97.06 90 ASP A C 1
ATOM 726 O O . ASP A 1 90 ? -15.625 11.641 9.039 1 97.06 90 ASP A O 1
ATOM 730 N N . LEU A 1 91 ? -15.273 9.711 7.891 1 93.31 91 LEU A N 1
ATOM 731 C CA . LEU A 1 91 ? -14.883 10.328 6.629 1 93.31 91 LEU A CA 1
ATOM 732 C C . LEU A 1 91 ? -16.016 10.258 5.609 1 93.31 91 LEU A C 1
ATOM 734 O O . LEU A 1 91 ? -16.938 9.438 5.754 1 93.31 91 LEU A O 1
ATOM 738 N N . PRO A 1 92 ? -15.977 11.156 4.629 1 87.19 92 PRO A N 1
ATOM 739 C CA . PRO A 1 92 ? -17.062 11.141 3.648 1 87.19 92 PRO A CA 1
ATOM 740 C C . PRO A 1 92 ? -17.344 9.75 3.084 1 87.19 92 PRO A C 1
ATOM 742 O O . PRO A 1 92 ? -18.5 9.375 2.887 1 87.19 92 PRO A O 1
ATOM 745 N N . SER A 1 93 ? -16.328 8.938 2.91 1 89.88 93 SER A N 1
ATOM 746 C CA . SER A 1 93 ? -16.516 7.656 2.242 1 89.88 93 SER A CA 1
ATOM 747 C C . SER A 1 93 ? -16.203 6.496 3.182 1 89.88 93 SER A C 1
ATOM 749 O O . SER A 1 93 ? -16.016 5.363 2.734 1 89.88 93 SER A O 1
ATOM 751 N N . LEU A 1 94 ? -16.062 6.797 4.453 1 95.56 94 LEU A N 1
ATOM 752 C CA . LEU A 1 94 ? -15.703 5.742 5.395 1 95.56 94 LEU A CA 1
ATOM 753 C C . LEU A 1 94 ? -16.281 6.023 6.777 1 95.56 94 LEU A C 1
ATOM 755 O O . LEU A 1 94 ? -15.93 7.02 7.41 1 95.56 94 LEU A O 1
ATOM 759 N N . LYS A 1 95 ? -17.094 5.125 7.254 1 97.31 95 LYS A N 1
ATOM 760 C CA . LYS A 1 95 ? -17.703 5.258 8.57 1 97.31 95 LYS A CA 1
ATOM 761 C C . LYS A 1 95 ? -16.734 4.867 9.68 1 97.31 95 LYS A C 1
ATOM 763 O O . LYS A 1 95 ? -15.992 3.891 9.539 1 97.31 95 LYS A O 1
ATOM 768 N N . ALA A 1 96 ? -16.844 5.551 10.742 1 98.38 96 ALA A N 1
ATOM 769 C CA . ALA A 1 96 ? -16.016 5.262 11.906 1 98.38 96 ALA A CA 1
ATOM 770 C C . ALA A 1 96 ? -16.484 4 12.625 1 98.38 96 ALA A C 1
ATOM 772 O O . ALA A 1 96 ? -17.688 3.83 12.859 1 98.38 96 ALA A O 1
ATOM 773 N N . GLY A 1 97 ? -15.594 3.148 12.977 1 97.88 97 GLY A N 1
ATOM 774 C CA . GLY A 1 97 ? -15.914 1.9 13.656 1 97.88 97 GLY A CA 1
ATOM 775 C C . GLY A 1 97 ? -15.836 2.006 15.164 1 97.88 97 GLY A C 1
ATOM 776 O O . GLY A 1 97 ? -16.406 1.177 15.883 1 97.88 97 GLY A O 1
ATOM 777 N N . GLY A 1 98 ? -14.977 2.924 15.656 1 98.06 98 GLY A N 1
ATOM 778 C CA . GLY A 1 98 ? -14.914 3.166 17.094 1 98.06 98 GLY A CA 1
ATOM 779 C C . GLY A 1 98 ? -14.031 2.174 17.828 1 98.06 98 GLY A C 1
ATOM 780 O O . GLY A 1 98 ? -13.945 2.201 19.047 1 98.06 98 GLY A O 1
ATOM 781 N N . ARG A 1 99 ? -13.43 1.238 17.141 1 98.19 99 ARG A N 1
ATOM 782 C CA . ARG A 1 99 ? -12.523 0.266 17.734 1 98.19 99 ARG A CA 1
ATOM 783 C C . ARG A 1 99 ? -11.094 0.47 17.25 1 98.19 99 ARG A C 1
ATOM 785 O O . ARG A 1 99 ? -10.875 1.028 16.172 1 98.19 99 ARG A O 1
ATOM 792 N N . PRO A 1 100 ? -10.117 0.055 18.078 1 98.38 100 PRO A N 1
ATOM 793 C CA . PRO A 1 100 ? -8.727 0.164 17.625 1 98.38 100 PRO A CA 1
ATOM 794 C C . PRO A 1 100 ? -8.453 -0.641 16.359 1 98.38 100 PRO A C 1
ATOM 796 O O . PRO A 1 100 ? -9 -1.733 16.188 1 98.38 100 PRO A O 1
ATOM 799 N N . PHE A 1 101 ? -7.664 -0.089 15.508 1 98.5 101 PHE A N 1
ATOM 800 C CA . PHE A 1 101 ? -7.203 -0.786 14.312 1 98.5 101 PHE A CA 1
ATOM 801 C C . PHE A 1 101 ? -5.684 -0.725 14.203 1 98.5 101 PHE A C 1
ATOM 803 O O . PHE A 1 101 ? -5.039 0.087 14.875 1 98.5 101 PHE A O 1
ATOM 810 N N . GLU A 1 102 ? -5.066 -1.531 13.469 1 98.38 102 GLU A N 1
ATOM 811 C CA . GLU A 1 102 ? -3.68 -1.479 13.008 1 98.38 102 GLU A CA 1
ATOM 812 C C . GLU A 1 102 ? -3.553 -1.978 11.57 1 98.38 102 GLU A C 1
ATOM 814 O O . GLU A 1 102 ? -4.297 -2.865 11.148 1 98.38 102 GLU A O 1
ATOM 819 N N . PHE A 1 103 ? -2.67 -1.455 10.859 1 98.56 103 PHE A N 1
ATOM 820 C CA . PHE A 1 103 ? -2.416 -1.86 9.477 1 98.56 103 PHE A CA 1
ATOM 821 C C . PHE A 1 103 ? -0.995 -1.502 9.062 1 98.56 103 PHE A C 1
ATOM 823 O O . PHE A 1 103 ? -0.288 -0.801 9.789 1 98.56 103 PHE A O 1
ATOM 830 N N . GLN A 1 104 ? -0.536 -2.031 7.98 1 98.75 104 GLN A N 1
ATOM 831 C CA . GLN A 1 104 ? 0.733 -1.657 7.363 1 98.75 104 GLN A CA 1
ATOM 832 C C . GLN A 1 104 ? 0.51 -0.811 6.113 1 98.75 104 GLN A C 1
ATOM 834 O O . GLN A 1 104 ? -0.32 -1.151 5.266 1 98.75 104 GLN A O 1
ATOM 839 N N . GLY A 1 105 ? 1.18 0.302 5.953 1 98.88 105 GLY A N 1
ATOM 840 C CA . GLY A 1 105 ? 1.215 1.128 4.758 1 98.88 105 GLY A CA 1
ATOM 841 C C . GLY A 1 105 ? 2.613 1.307 4.195 1 98.88 105 GLY A C 1
ATOM 842 O O . GLY A 1 105 ? 3.594 0.886 4.812 1 98.88 105 GLY A O 1
ATOM 843 N N . VAL A 1 106 ? 2.703 1.858 3 1 98.94 106 VAL A N 1
ATOM 844 C CA . VAL A 1 106 ? 3.955 2.225 2.346 1 98.94 106 VAL A CA 1
ATOM 845 C C . VAL A 1 106 ? 3.875 3.664 1.844 1 98.94 106 VAL A C 1
ATOM 847 O O . VAL A 1 106 ? 2.844 4.09 1.316 1 98.94 106 VAL A O 1
ATOM 850 N N . VAL A 1 107 ? 4.93 4.406 1.996 1 98.88 107 VAL A N 1
ATOM 851 C CA . VAL A 1 107 ? 5.004 5.785 1.524 1 98.88 107 VAL A CA 1
ATOM 852 C C . VAL A 1 107 ? 6.273 5.98 0.696 1 98.88 107 VAL A C 1
ATOM 854 O O . VAL A 1 107 ? 7.344 5.48 1.06 1 98.88 107 VAL A O 1
ATOM 857 N N . TRP A 1 108 ? 6.164 6.645 -0.438 1 98.88 108 TRP A N 1
ATOM 858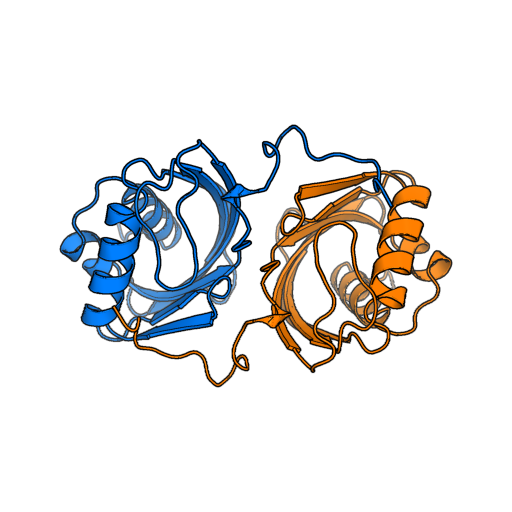 C CA . TRP A 1 108 ? 7.266 7.066 -1.294 1 98.88 108 TRP A CA 1
ATOM 859 C C . TRP A 1 108 ? 7.406 8.586 -1.296 1 98.88 108 TRP A C 1
ATOM 861 O O . TRP A 1 108 ? 6.484 9.297 -1.704 1 98.88 108 TRP A O 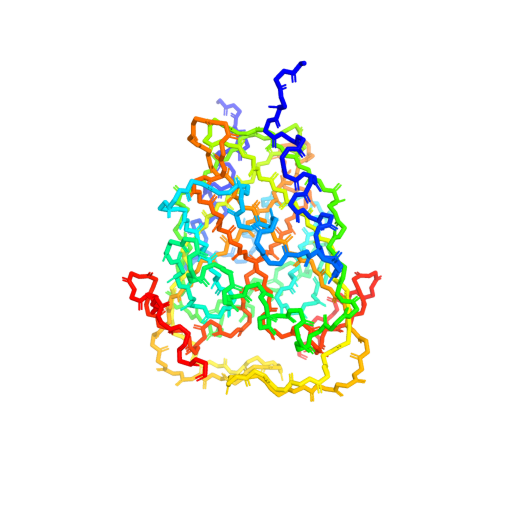1
ATOM 871 N N . PHE A 1 109 ? 8.562 9.102 -0.826 1 98.88 109 PHE A N 1
ATOM 872 C CA . PHE A 1 109 ? 8.867 10.531 -0.73 1 98.88 109 PHE A CA 1
ATOM 873 C C . PHE A 1 109 ? 9.812 10.961 -1.845 1 98.88 109 PHE A C 1
ATOM 875 O O . PHE A 1 109 ? 10.82 10.297 -2.096 1 98.88 109 PHE A O 1
ATOM 882 N N . ARG A 1 110 ? 9.523 12.023 -2.471 1 98.81 110 ARG A N 1
ATOM 883 C CA . ARG A 1 110 ? 10.445 12.727 -3.355 1 98.81 110 ARG A CA 1
ATOM 884 C C . ARG A 1 110 ? 10.68 14.156 -2.879 1 98.81 110 ARG A C 1
ATOM 886 O O . ARG A 1 110 ? 9.781 14.781 -2.305 1 98.81 110 ARG A O 1
ATOM 893 N N . PHE A 1 111 ? 11.836 14.703 -3.182 1 98.62 111 PHE A N 1
ATOM 894 C CA . PHE A 1 111 ? 12.266 15.93 -2.531 1 98.62 111 PHE A CA 1
ATOM 895 C C . PHE A 1 111 ? 12.727 16.953 -3.561 1 98.62 111 PHE A C 1
ATOM 897 O O . PHE A 1 111 ? 13.172 16.594 -4.652 1 98.62 111 PHE A O 1
ATOM 904 N N . ARG A 1 112 ? 12.625 18.125 -3.264 1 98 112 ARG A N 1
ATOM 905 C CA . ARG A 1 112 ? 13.172 19.266 -3.986 1 98 112 ARG A CA 1
ATOM 906 C C . ARG A 1 112 ? 13.641 20.344 -3.023 1 98 112 ARG A C 1
ATOM 908 O O . ARG A 1 112 ? 12.875 20.797 -2.166 1 98 112 ARG A O 1
ATOM 915 N N . ASP A 1 113 ? 14.938 20.703 -3.1 1 95.88 113 ASP A N 1
ATOM 916 C CA . ASP A 1 113 ? 15.516 21.812 -2.334 1 95.88 113 ASP A CA 1
ATOM 917 C C . ASP A 1 113 ? 15.383 21.562 -0.833 1 95.88 113 ASP A C 1
ATOM 919 O O . ASP A 1 113 ? 14.977 22.453 -0.086 1 95.88 113 ASP A O 1
ATOM 923 N N . GLY A 1 114 ? 15.508 20.328 -0.467 1 96.44 114 GLY A N 1
ATOM 924 C CA . GLY A 1 114 ? 15.57 19.969 0.945 1 96.44 114 GLY A CA 1
ATOM 925 C C . GLY A 1 114 ? 14.203 19.828 1.584 1 96.44 114 GLY A C 1
ATOM 926 O O . GLY A 1 114 ? 14.094 19.688 2.803 1 96.44 114 GLY A O 1
ATOM 927 N N . LEU A 1 115 ? 13.117 19.906 0.833 1 98.25 115 LEU A N 1
ATOM 928 C CA . LEU A 1 115 ? 11.734 19.766 1.283 1 98.25 115 LEU A CA 1
ATOM 929 C C . LEU A 1 115 ? 11.047 18.625 0.546 1 98.25 115 LEU A C 1
ATOM 931 O O . LEU A 1 115 ? 11.531 18.156 -0.489 1 98.25 115 LEU A O 1
ATOM 935 N N . ILE A 1 116 ? 9.969 18.125 1.09 1 98.75 116 ILE A N 1
ATOM 936 C CA . ILE A 1 116 ? 9.188 17.094 0.419 1 98.75 116 ILE A CA 1
ATOM 937 C C . ILE A 1 116 ? 8.438 17.703 -0.764 1 98.75 116 ILE A C 1
ATOM 939 O O . ILE A 1 116 ? 7.676 18.672 -0.6 1 98.75 116 ILE A O 1
ATOM 943 N N . LYS A 1 117 ? 8.688 17.219 -1.943 1 98.75 117 LYS A N 1
ATOM 944 C CA . LYS A 1 117 ? 7.949 17.625 -3.131 1 98.75 117 LYS A CA 1
ATOM 945 C C . LYS A 1 117 ? 6.723 16.75 -3.346 1 98.75 117 LYS A C 1
ATOM 947 O O . LYS A 1 117 ? 5.656 17.234 -3.721 1 98.75 117 LYS A O 1
ATOM 952 N N . THR A 1 118 ? 6.836 15.438 -3.137 1 98.56 118 THR A N 1
ATOM 953 C CA . THR A 1 118 ? 5.699 14.539 -3.311 1 98.56 118 THR A CA 1
ATOM 954 C C . THR A 1 118 ? 5.723 13.422 -2.271 1 98.56 118 THR A C 1
ATOM 956 O O . THR A 1 118 ? 6.789 12.914 -1.929 1 98.56 118 THR A O 1
ATOM 959 N N . VAL A 1 119 ? 4.574 13.07 -1.735 1 98.5 119 VAL A N 1
ATOM 960 C CA . VAL A 1 119 ? 4.297 11.859 -0.966 1 98.5 119 VAL A CA 1
ATOM 961 C C . VAL A 1 119 ? 3.281 10.992 -1.712 1 98.5 119 VAL A C 1
ATOM 963 O O . VAL A 1 119 ? 2.201 11.469 -2.076 1 98.5 119 VAL A O 1
ATOM 966 N N . GLU A 1 120 ? 3.627 9.82 -2.037 1 98.31 120 GLU A N 1
ATOM 967 C CA . GLU A 1 120 ? 2.693 8.812 -2.531 1 98.31 120 GLU A CA 1
ATOM 968 C C . GLU A 1 120 ? 2.479 7.703 -1.501 1 98.31 120 GLU A C 1
ATOM 970 O O . GLU A 1 120 ? 3.412 6.973 -1.163 1 98.31 120 GLU A O 1
ATOM 975 N N . GLU A 1 121 ? 1.292 7.617 -1.01 1 98.75 121 GLU A N 1
ATOM 976 C CA . GLU A 1 121 ? 0.991 6.691 0.077 1 98.75 121 GLU A CA 1
ATOM 977 C C . GLU A 1 121 ? 0.053 5.582 -0.387 1 98.75 121 GLU A C 1
ATOM 979 O O . GLU A 1 121 ? -0.936 5.844 -1.076 1 98.75 121 GLU A O 1
ATOM 984 N N . THR A 1 122 ? 0.388 4.34 -0.071 1 98.88 122 THR A N 1
ATOM 985 C CA . THR A 1 122 ? -0.408 3.16 -0.382 1 98.88 122 THR A CA 1
ATOM 986 C C . THR A 1 122 ? -0.708 2.361 0.884 1 98.88 122 THR A C 1
ATOM 988 O O . THR A 1 122 ? 0.204 2.018 1.638 1 98.88 122 THR A O 1
ATOM 991 N N . TYR A 1 123 ? -1.932 2.084 1.216 1 98.81 123 TYR A N 1
ATOM 992 C CA . TYR A 1 123 ? -2.477 1.291 2.312 1 98.81 123 TYR A CA 1
ATOM 993 C C . TYR A 1 123 ? -3.91 0.865 2.018 1 98.81 123 TYR A C 1
ATOM 995 O O . TYR A 1 123 ? -4.469 1.227 0.98 1 98.81 123 TYR A O 1
ATOM 1003 N N . THR A 1 124 ? -4.488 0.042 2.869 1 98.5 124 THR A N 1
ATOM 1004 C CA . THR A 1 124 ? -5.848 -0.415 2.609 1 98.5 124 THR A CA 1
ATOM 1005 C C . THR A 1 124 ? -6.863 0.488 3.305 1 98.5 124 THR A C 1
ATOM 1007 O O . THR A 1 124 ? -6.684 0.851 4.469 1 98.5 124 THR A O 1
ATOM 1010 N N . ARG A 1 125 ? -7.906 0.892 2.576 1 97.19 125 ARG A N 1
ATOM 1011 C CA . ARG A 1 125 ? -9.008 1.647 3.158 1 97.19 125 ARG A CA 1
ATOM 1012 C C . ARG A 1 125 ? -9.82 0.781 4.117 1 97.19 125 ARG A C 1
ATOM 1014 O O . ARG A 1 125 ? -10.617 1.295 4.906 1 97.19 125 ARG A O 1
ATOM 1021 N N . ALA A 1 126 ? -9.609 -0.544 4.105 1 97.31 126 ALA A N 1
ATOM 1022 C CA . ALA A 1 126 ? -10.32 -1.482 4.969 1 97.31 126 ALA A CA 1
ATOM 1023 C C . ALA A 1 126 ? -9.594 -1.669 6.297 1 97.31 126 ALA A C 1
ATOM 1025 O O . ALA A 1 126 ? -9.734 -2.703 6.953 1 97.31 126 ALA A O 1
ATOM 1026 N N . PHE A 1 127 ? -8.812 -0.718 6.758 1 98.06 127 PHE A N 1
ATOM 1027 C CA . PHE A 1 127 ? -7.918 -0.854 7.902 1 98.06 127 PHE A CA 1
ATOM 1028 C C . PHE A 1 127 ? -8.711 -1.117 9.18 1 98.06 127 PHE A C 1
ATOM 1030 O O . PHE A 1 127 ? -8.195 -1.715 10.125 1 98.06 127 PHE A O 1
ATOM 1037 N N . GLN A 1 128 ? -10.008 -0.781 9.242 1 98 128 GLN A N 1
ATOM 1038 C CA . GLN A 1 128 ? -10.805 -1.019 10.438 1 98 128 GLN A CA 1
ATOM 1039 C C . GLN A 1 128 ? -11.305 -2.461 10.492 1 98 128 GLN A C 1
ATOM 1041 O O . GLN A 1 128 ? -11.82 -2.908 11.516 1 98 128 GLN A O 1
ATOM 1046 N N . GLU A 1 129 ? -11.164 -3.213 9.406 1 96.31 129 GLU A N 1
ATOM 1047 C CA . GLU A 1 129 ? -11.719 -4.559 9.297 1 96.31 129 GLU A CA 1
ATOM 1048 C C . GLU A 1 129 ? -10.633 -5.617 9.438 1 96.31 129 GLU A C 1
ATOM 1050 O O . GLU A 1 129 ? -10.93 -6.816 9.461 1 96.31 129 GLU A O 1
ATOM 1055 N N . LEU A 1 130 ? -9.406 -5.215 9.516 1 96.38 130 LEU A N 1
ATOM 1056 C CA . LEU A 1 130 ? -8.289 -6.152 9.5 1 96.38 130 LEU A CA 1
ATOM 1057 C C . LEU A 1 130 ? -8.055 -6.742 10.883 1 96.38 130 LEU A C 1
ATOM 1059 O O . LEU A 1 130 ? -8.242 -6.062 11.898 1 96.38 130 LEU A O 1
ATOM 1063 N N . PRO A 1 131 ? -7.57 -8.039 10.875 1 94.19 131 PRO A N 1
ATOM 1064 C CA . PRO A 1 131 ? -6.988 -8.516 12.141 1 94.19 131 PRO A CA 1
ATOM 1065 C C . PRO A 1 131 ? -5.695 -7.789 12.5 1 94.19 131 PRO A C 1
ATOM 1067 O O . PRO A 1 131 ? -5.109 -7.102 11.656 1 94.19 131 PRO A O 1
ATOM 1070 N N . PRO A 1 132 ? -5.238 -7.922 13.75 1 94.38 132 PRO A N 1
ATOM 1071 C CA . PRO A 1 132 ? -3.934 -7.359 14.102 1 94.38 132 PRO A CA 1
ATOM 1072 C C . PRO A 1 132 ? -2.805 -7.879 13.219 1 94.38 132 PRO A C 1
ATOM 1074 O O . PRO A 1 132 ? -2.848 -9.031 12.766 1 94.38 132 PRO A O 1
ATOM 1077 N N . LEU A 1 133 ? -1.808 -7.09 12.82 1 93.81 133 LEU A N 1
ATOM 1078 C CA . LEU A 1 133 ? -0.692 -7.391 11.93 1 93.81 133 LEU A CA 1
ATOM 1079 C C . LEU A 1 133 ? -0.038 -8.719 12.305 1 93.81 133 LEU A C 1
ATOM 1081 O O . LEU A 1 133 ? 0.344 -9.5 11.438 1 93.81 133 LEU A O 1
ATOM 1085 N N . GLY A 1 134 ? 0.08 -9.086 13.523 1 89.06 134 GLY A N 1
ATOM 1086 C CA . GLY A 1 134 ? 0.711 -10.32 13.977 1 89.06 134 GLY A CA 1
ATOM 1087 C C . GLY A 1 134 ? -0.212 -11.516 13.906 1 89.06 134 GLY A C 1
ATOM 1088 O O . GLY A 1 134 ? 0.213 -12.648 14.156 1 89.06 134 GLY A O 1
ATOM 1089 N N . SER A 1 135 ? -1.485 -11.352 13.406 1 91.06 135 SER A N 1
ATOM 1090 C CA . SER A 1 135 ? -2.477 -12.414 13.484 1 91.06 135 SER A CA 1
ATOM 1091 C C . SER A 1 135 ? -3.076 -12.719 12.109 1 91.06 135 SER A C 1
ATOM 1093 O O . SER A 1 135 ? -4.168 -13.281 12.016 1 91.06 135 SER A O 1
ATOM 1095 N N . TYR A 1 136 ? -2.4 -12.227 11.047 1 91.56 136 TYR A N 1
ATOM 1096 C CA . TYR A 1 136 ? -2.906 -12.539 9.719 1 91.56 136 TYR A CA 1
ATOM 1097 C C . TYR A 1 136 ? -3.104 -14.039 9.547 1 91.56 136 TYR A C 1
ATOM 1099 O O . TYR A 1 136 ? -2.27 -14.836 9.984 1 91.56 136 TYR A O 1
ATOM 1107 N N . ASP A 1 137 ? -4.344 -14.297 9.188 1 75.69 137 ASP A N 1
ATOM 1108 C CA . ASP A 1 137 ? -4.691 -15.711 9.039 1 75.69 137 ASP A CA 1
ATOM 1109 C C . ASP A 1 137 ? -4.07 -16.297 7.781 1 75.69 137 ASP A C 1
ATOM 1111 O O . ASP A 1 137 ? -3.926 -15.617 6.77 1 75.69 137 ASP A O 1
ATOM 1115 N N . TYR A 1 138 ? -3.555 -17.469 7.969 1 62.12 138 TYR A N 1
ATOM 1116 C CA . TYR A 1 138 ? -2.912 -18.188 6.879 1 62.12 138 TYR A CA 1
ATOM 1117 C C . TYR A 1 138 ? -3.947 -18.875 5.992 1 62.12 138 TYR A C 1
ATOM 1119 O O . TYR A 1 138 ? -3.691 -19.125 4.809 1 62.12 138 TYR A O 1
ATOM 1127 N N . VAL A 1 139 ? -5.117 -19.125 6.617 1 54.16 139 VAL A N 1
ATOM 1128 C CA . VAL A 1 139 ? -5.91 -20.094 5.859 1 54.16 139 VAL A CA 1
ATOM 1129 C C . VAL A 1 139 ? -6.988 -19.359 5.062 1 54.16 139 VAL A C 1
ATOM 1131 O O . VAL A 1 139 ? -7.578 -18.391 5.551 1 54.16 139 VAL A O 1
ATOM 1134 N N . PHE A 1 140 ? -6.789 -19.344 3.734 1 49.56 140 PHE A N 1
ATOM 1135 C CA . PHE A 1 140 ? -7.887 -18.891 2.891 1 49.56 140 PHE A CA 1
ATOM 1136 C C . PHE A 1 140 ? -9.234 -19.328 3.463 1 49.56 140 PHE A C 1
ATOM 1138 O O . PHE A 1 140 ? -9.508 -20.516 3.561 1 49.56 140 PHE A O 1
ATOM 1145 N N . LYS A 1 141 ? -9.789 -18.812 4.594 1 42.72 141 LYS A N 1
ATOM 1146 C CA . LYS A 1 141 ? -11.188 -19.219 4.609 1 42.72 141 LYS A CA 1
ATOM 1147 C C . LYS A 1 141 ? -11.82 -19.047 3.234 1 42.72 141 LYS A C 1
ATOM 1149 O O . LYS A 1 141 ? -12.109 -17.922 2.809 1 42.72 141 LYS A O 1
ATOM 1154 N N . LEU A 1 142 ? -11.234 -19.625 2.113 1 30.61 142 LEU A N 1
ATOM 1155 C CA . LEU A 1 142 ? -11.867 -19.734 0.804 1 30.61 142 LEU A CA 1
ATOM 1156 C C . LEU A 1 142 ? -13.305 -20.234 0.937 1 30.61 142 LEU A C 1
ATOM 1158 O O . LEU A 1 142 ? -13.586 -21.109 1.761 1 30.61 142 LEU A O 1
ATOM 1162 N N . MET B 1 1 ? 22.906 -16.984 -18.016 1 51.44 1 MET B N 1
ATOM 1163 C CA . MET B 1 1 ? 23.078 -15.805 -17.188 1 51.44 1 MET B CA 1
ATOM 1164 C C . MET B 1 1 ? 22.125 -15.828 -15.992 1 51.44 1 MET B C 1
ATOM 1166 O O . MET B 1 1 ? 21.016 -16.375 -16.094 1 51.44 1 MET B O 1
ATOM 1170 N N . GLU B 1 2 ? 22.609 -15.875 -14.828 1 70.56 2 GLU B N 1
ATOM 1171 C CA . GLU B 1 2 ? 21.781 -16.016 -13.633 1 70.56 2 GLU B CA 1
ATOM 1172 C C . GLU B 1 2 ? 20.672 -14.961 -13.602 1 70.56 2 GLU B C 1
ATOM 1174 O O . GLU B 1 2 ? 20.922 -13.797 -13.93 1 70.56 2 GLU B O 1
ATOM 1179 N N . GLN B 1 3 ? 19.578 -15.383 -13.68 1 85.62 3 GLN B N 1
ATOM 1180 C CA . GLN B 1 3 ? 18.422 -14.508 -13.617 1 85.62 3 GLN B CA 1
ATOM 1181 C C . GLN B 1 3 ? 18.531 -13.523 -12.461 1 85.62 3 GLN B C 1
ATOM 1183 O O . GLN B 1 3 ? 18.812 -13.914 -11.328 1 85.62 3 GLN B O 1
ATOM 1188 N N . SER B 1 4 ? 18.531 -12.266 -12.742 1 93.88 4 SER B N 1
ATOM 1189 C CA . SER B 1 4 ? 18.578 -11.242 -11.703 1 93.88 4 SER B CA 1
ATOM 1190 C C . SER B 1 4 ? 17.297 -11.203 -10.898 1 93.88 4 SER B C 1
ATOM 1192 O O . SER B 1 4 ? 16.266 -11.75 -11.32 1 93.88 4 SER B O 1
ATOM 1194 N N . GLN B 1 5 ? 17.344 -10.68 -9.703 1 96.94 5 GLN B N 1
ATOM 1195 C CA . GLN B 1 5 ? 16.156 -10.492 -8.883 1 96.94 5 GLN B CA 1
ATOM 1196 C C . GLN B 1 5 ? 15.086 -9.711 -9.641 1 96.94 5 GLN B C 1
ATOM 1198 O O . GLN B 1 5 ? 13.898 -10.023 -9.555 1 96.94 5 GLN B O 1
ATOM 1203 N N . LEU B 1 6 ? 15.492 -8.711 -10.383 1 96.44 6 LEU B N 1
ATOM 1204 C CA . LEU B 1 6 ? 14.547 -7.898 -11.148 1 96.44 6 LEU B CA 1
ATOM 1205 C C . LEU B 1 6 ? 13.898 -8.719 -12.25 1 96.44 6 LEU B C 1
ATOM 1207 O O . LEU B 1 6 ? 12.719 -8.539 -12.547 1 96.44 6 LEU B O 1
ATOM 1211 N N . ASP B 1 7 ? 14.648 -9.578 -12.852 1 96.69 7 ASP B N 1
ATOM 1212 C CA . ASP B 1 7 ? 14.078 -10.469 -13.852 1 96.69 7 ASP B CA 1
ATOM 1213 C C . ASP B 1 7 ? 12.984 -11.352 -13.25 1 96.69 7 ASP B C 1
ATOM 1215 O O . ASP B 1 7 ? 11.953 -11.594 -13.883 1 96.69 7 ASP B O 1
ATOM 1219 N N . ILE B 1 8 ? 13.219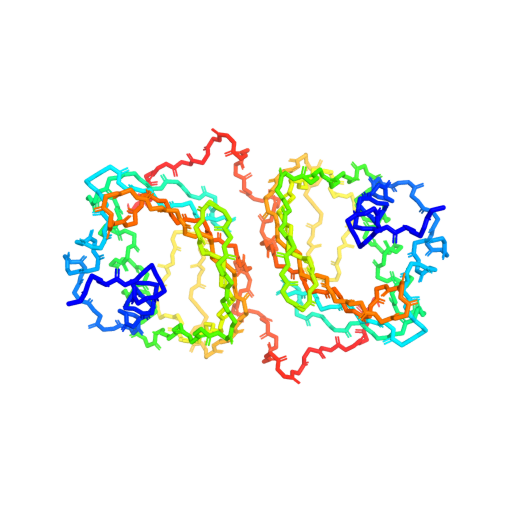 -11.844 -12.094 1 97.69 8 ILE B N 1
ATOM 1220 C CA . ILE B 1 8 ? 12.25 -12.688 -11.398 1 97.69 8 ILE B CA 1
ATOM 1221 C C . ILE B 1 8 ? 10.992 -11.875 -11.094 1 97.69 8 ILE B C 1
ATOM 1223 O O . ILE B 1 8 ? 9.875 -12.367 -11.273 1 97.69 8 ILE B O 1
ATOM 1227 N N . VAL B 1 9 ? 11.125 -10.625 -10.617 1 98.31 9 VAL B N 1
ATOM 1228 C CA . VAL B 1 9 ? 10 -9.742 -10.312 1 98.31 9 VAL B CA 1
ATOM 1229 C C . VAL B 1 9 ? 9.172 -9.492 -11.57 1 98.31 9 VAL B C 1
ATOM 1231 O O . VAL B 1 9 ? 7.945 -9.562 -11.531 1 98.31 9 VAL B O 1
ATOM 1234 N N . LYS B 1 10 ? 9.82 -9.211 -12.664 1 97.44 10 LYS B N 1
ATOM 1235 C CA . LYS B 1 10 ? 9.125 -8.977 -13.93 1 97.44 10 LYS B CA 1
ATOM 1236 C C . LYS B 1 10 ? 8.367 -10.227 -14.375 1 97.44 10 LYS B C 1
ATOM 1238 O O . LYS B 1 10 ? 7.242 -10.141 -14.867 1 97.44 10 LYS B O 1
ATOM 1243 N N . LYS B 1 11 ? 9.016 -11.344 -14.258 1 96.81 11 LYS B N 1
ATOM 1244 C CA . LYS B 1 11 ? 8.352 -12.602 -14.578 1 96.81 11 LYS B CA 1
ATOM 1245 C C . LYS B 1 11 ? 7.129 -12.828 -13.688 1 96.81 11 LYS B C 1
ATOM 1247 O O . LYS B 1 11 ? 6.066 -13.227 -14.172 1 96.81 11 LYS B O 1
ATOM 1252 N N . TRP B 1 12 ? 7.258 -12.609 -12.391 1 97.81 12 TRP B N 1
ATOM 1253 C CA . TRP B 1 12 ? 6.156 -12.719 -11.445 1 97.81 12 TRP B CA 1
ATOM 1254 C C . TRP B 1 12 ? 4.965 -11.883 -11.891 1 97.81 12 TRP B C 1
ATOM 1256 O O . TRP B 1 12 ? 3.834 -12.375 -11.945 1 97.81 12 TRP B O 1
ATOM 1266 N N . ALA B 1 13 ? 5.199 -10.656 -12.273 1 97.81 13 ALA B N 1
ATOM 1267 C CA . ALA B 1 13 ? 4.133 -9.742 -12.688 1 97.81 13 ALA B CA 1
ATOM 1268 C C . ALA B 1 13 ? 3.49 -10.219 -13.992 1 97.81 13 ALA B C 1
ATOM 1270 O O . ALA B 1 13 ? 2.295 -10.008 -14.211 1 97.81 13 ALA B O 1
ATOM 1271 N N . SER B 1 14 ? 4.215 -10.859 -14.82 1 96.94 14 SER B N 1
ATOM 1272 C CA . SER B 1 14 ? 3.754 -11.273 -16.141 1 96.94 14 SER B CA 1
ATOM 1273 C C . SER B 1 14 ? 2.758 -12.422 -16.047 1 96.94 14 SER B C 1
ATOM 1275 O O . SER B 1 14 ? 2.072 -12.742 -17.016 1 96.94 14 SER B O 1
ATOM 1277 N N . PHE B 1 15 ? 2.652 -13.031 -14.867 1 96.81 15 PHE B N 1
ATOM 1278 C CA . PHE B 1 15 ? 1.754 -14.164 -14.703 1 96.81 15 PHE B CA 1
ATOM 1279 C C . PHE B 1 15 ? 0.307 -13.703 -14.594 1 96.81 15 PHE B C 1
ATOM 1281 O O . PHE B 1 15 ? -0.619 -14.516 -14.656 1 96.81 15 PHE B O 1
ATOM 1288 N N . PHE B 1 16 ? 0.122 -12.445 -14.352 1 94.88 16 PHE B N 1
ATOM 1289 C CA . PHE B 1 16 ? -1.219 -11.875 -14.336 1 94.88 16 PHE B CA 1
ATOM 1290 C C . PHE B 1 16 ? -1.585 -11.305 -15.695 1 94.88 16 PHE B C 1
ATOM 1292 O O . PHE B 1 16 ? -0.92 -10.391 -16.188 1 94.88 16 PHE B O 1
ATOM 1299 N N . PRO B 1 17 ? -2.635 -11.844 -16.5 1 87.88 17 PRO B N 1
ATOM 1300 C CA . PRO B 1 17 ? -3.707 -12.641 -15.906 1 87.88 17 PRO B CA 1
ATOM 1301 C C . PRO B 1 17 ? -3.547 -14.141 -16.172 1 87.88 17 PRO B C 1
ATOM 1303 O O . PRO B 1 17 ? -4.324 -14.945 -15.656 1 87.88 17 PRO B O 1
ATOM 1306 N N . SER B 1 18 ? -2.783 -14.648 -17 1 80.12 18 SER B N 1
ATOM 1307 C CA . SER B 1 18 ? -2.98 -15.945 -17.641 1 80.12 18 SER B CA 1
ATOM 1308 C C . SER B 1 18 ? -1.818 -16.891 -17.344 1 80.12 18 SER B C 1
ATOM 1310 O O . SER B 1 18 ? -1.469 -17.719 -18.188 1 80.12 18 SER B O 1
ATOM 1312 N N . GLY B 1 19 ? -1.26 -16.844 -16.156 1 83.38 19 GLY B N 1
ATOM 1313 C CA . GLY B 1 19 ? -0.178 -17.781 -15.883 1 83.38 19 GLY B CA 1
ATOM 1314 C C . GLY B 1 19 ? -0.644 -19.031 -15.18 1 83.38 19 GLY B C 1
ATOM 1315 O O . GLY B 1 19 ? -1.681 -19.031 -14.508 1 83.38 19 GLY B O 1
ATOM 1316 N N . SER B 1 20 ? 0.031 -20.109 -15.398 1 91.62 20 SER B N 1
ATOM 1317 C CA . SER B 1 20 ? -0.182 -21.359 -14.656 1 91.62 20 SER B CA 1
ATOM 1318 C C . SER B 1 20 ? 0.117 -21.172 -13.172 1 91.62 20 SER B C 1
ATOM 1320 O O . SER B 1 20 ? 1.191 -20.688 -12.805 1 91.62 20 SER B O 1
ATOM 1322 N N . PRO B 1 21 ? -0.857 -21.547 -12.289 1 93.25 21 PRO B N 1
ATOM 1323 C CA . PRO B 1 21 ? -0.572 -21.438 -10.859 1 93.25 21 PRO B CA 1
ATOM 1324 C C . PRO B 1 21 ? 0.703 -22.172 -10.445 1 93.25 21 PRO B C 1
ATOM 1326 O O . PRO B 1 21 ? 1.45 -21.688 -9.594 1 93.25 21 PRO B O 1
ATOM 1329 N N . GLN B 1 22 ? 0.951 -23.328 -11.031 1 93.62 22 GLN B N 1
ATOM 1330 C CA . GLN B 1 22 ? 2.143 -24.109 -10.711 1 93.62 22 GLN B CA 1
ATOM 1331 C C . GLN B 1 22 ? 3.41 -23.359 -11.133 1 93.62 22 GLN B C 1
ATOM 1333 O O . GLN B 1 22 ? 4.379 -23.297 -10.375 1 93.62 22 GLN B O 1
ATOM 1338 N N . ASP B 1 23 ? 3.369 -22.812 -12.367 1 95.5 23 ASP B N 1
ATOM 1339 C CA . ASP B 1 23 ? 4.527 -22.062 -12.844 1 95.5 23 ASP B CA 1
ATOM 1340 C C . ASP B 1 23 ? 4.754 -20.812 -12 1 95.5 23 ASP B C 1
ATOM 1342 O O . ASP B 1 23 ? 5.895 -20.422 -11.75 1 95.5 23 ASP B O 1
ATOM 1346 N N . PHE B 1 24 ? 3.676 -20.203 -11.594 1 97.38 24 PHE B N 1
ATOM 1347 C CA . PHE B 1 24 ? 3.738 -19.031 -10.75 1 97.38 24 PHE B CA 1
ATOM 1348 C C . PHE B 1 24 ? 4.438 -19.344 -9.43 1 97.38 24 PHE B C 1
ATOM 1350 O O . PHE B 1 24 ? 5.375 -18.641 -9.031 1 97.38 24 PHE B O 1
ATOM 1357 N N . THR B 1 25 ? 4.027 -20.422 -8.773 1 97.12 25 THR B N 1
ATOM 1358 C CA . THR B 1 25 ? 4.535 -20.703 -7.434 1 97.12 25 THR B CA 1
ATOM 1359 C C . THR B 1 25 ? 5.949 -21.281 -7.5 1 97.12 25 THR B C 1
ATOM 1361 O O . THR B 1 25 ? 6.68 -21.266 -6.504 1 97.12 25 THR B O 1
ATOM 1364 N N . ALA B 1 26 ? 6.367 -21.797 -8.68 1 97.06 26 ALA B N 1
ATOM 1365 C CA . ALA B 1 26 ? 7.73 -22.281 -8.867 1 97.06 26 ALA B CA 1
ATOM 1366 C C . ALA B 1 26 ? 8.742 -21.141 -8.719 1 97.06 26 ALA B C 1
ATOM 1368 O O . ALA B 1 26 ? 9.938 -21.391 -8.57 1 97.06 26 ALA B O 1
ATOM 1369 N N . LEU B 1 27 ? 8.328 -19.875 -8.797 1 98.06 27 LEU B N 1
ATOM 1370 C CA . LEU B 1 27 ? 9.195 -18.734 -8.578 1 98.06 27 LEU B CA 1
ATOM 1371 C C . LEU B 1 27 ? 9.562 -18.594 -7.105 1 98.06 27 LEU B C 1
ATOM 1373 O O . LEU B 1 27 ? 10.484 -17.859 -6.754 1 98.06 27 LEU B O 1
ATOM 1377 N N . PHE B 1 28 ? 8.852 -19.312 -6.211 1 98.62 28 PHE B N 1
ATOM 1378 C CA . PHE B 1 28 ? 9.016 -19.172 -4.766 1 98.62 28 PHE B CA 1
ATOM 1379 C C . PHE B 1 28 ? 9.82 -20.328 -4.199 1 98.62 28 PHE B C 1
ATOM 1381 O O . PHE B 1 28 ? 9.812 -21.438 -4.762 1 98.62 28 PHE B O 1
ATOM 1388 N N . THR B 1 29 ? 10.531 -20.094 -3.096 1 98.5 29 THR B N 1
ATOM 1389 C CA . THR B 1 29 ? 11.039 -21.188 -2.279 1 98.5 29 THR B CA 1
ATOM 1390 C C . THR B 1 29 ? 9.898 -22.078 -1.793 1 98.5 29 THR B C 1
ATOM 1392 O O . THR B 1 29 ? 8.742 -21.641 -1.736 1 98.5 29 THR B O 1
ATOM 1395 N N . PRO B 1 30 ? 10.102 -23.312 -1.448 1 98.06 30 PRO B N 1
ATOM 1396 C CA . PRO B 1 30 ? 9.039 -24.203 -0.974 1 98.06 30 PRO B CA 1
ATOM 1397 C C . PRO B 1 30 ? 8.289 -23.625 0.227 1 98.06 30 PRO B C 1
ATOM 1399 O O . PRO B 1 30 ? 7.09 -23.875 0.39 1 98.06 30 PRO B O 1
ATOM 1402 N N . ASP B 1 31 ? 9 -22.828 1.044 1 97.94 31 ASP B N 1
ATOM 1403 C CA . ASP B 1 31 ? 8.391 -22.188 2.207 1 97.94 31 ASP B CA 1
ATOM 1404 C C . ASP B 1 31 ? 8.094 -20.719 1.938 1 97.94 31 ASP B C 1
ATOM 1406 O O . ASP B 1 31 ? 8.148 -19.891 2.854 1 97.94 31 ASP B O 1
ATOM 1410 N N . GLY B 1 32 ? 7.977 -20.344 0.703 1 98.12 32 GLY B N 1
ATOM 1411 C CA . GLY B 1 32 ? 7.691 -18.969 0.33 1 98.12 32 GLY B CA 1
ATOM 1412 C C . GLY B 1 32 ? 6.441 -18.422 0.994 1 98.12 32 GLY B C 1
ATOM 1413 O O . GLY B 1 32 ? 5.555 -19.172 1.389 1 98.12 32 GLY B O 1
ATOM 1414 N N . GLU B 1 33 ? 6.375 -17.125 1.155 1 97.62 33 GLU B N 1
ATOM 1415 C CA . GLU B 1 33 ? 5.27 -16.469 1.852 1 97.62 33 GLU B CA 1
ATOM 1416 C C . GLU B 1 33 ? 4.758 -15.266 1.063 1 97.62 33 GLU B C 1
ATOM 1418 O O . GLU B 1 33 ? 5.535 -14.555 0.418 1 97.62 33 GLU B O 1
ATOM 1423 N N . TRP B 1 34 ? 3.496 -15.086 1.109 1 97.62 34 TRP B N 1
ATOM 1424 C CA . TRP B 1 34 ? 2.824 -13.898 0.574 1 97.62 34 TRP B CA 1
ATOM 1425 C C . TRP B 1 34 ? 1.964 -13.234 1.641 1 97.62 34 TRP B C 1
ATOM 1427 O O . TRP B 1 34 ? 0.987 -13.82 2.115 1 97.62 34 TRP B O 1
ATOM 1437 N N . ILE B 1 35 ? 2.363 -12.062 2.064 1 97.44 35 ILE B N 1
ATOM 1438 C CA . ILE B 1 35 ? 1.584 -11.234 2.977 1 97.44 35 ILE B CA 1
ATOM 1439 C C . ILE B 1 35 ? 0.782 -10.211 2.186 1 97.44 35 ILE B C 1
ATOM 1441 O O . ILE B 1 35 ? 1.357 -9.336 1.531 1 97.44 35 ILE B O 1
ATOM 1445 N N . ASP B 1 36 ? -0.486 -10.344 2.164 1 97.19 36 ASP B N 1
ATOM 1446 C CA . ASP B 1 36 ? -1.432 -9.438 1.521 1 97.19 36 ASP B CA 1
ATOM 1447 C C . ASP B 1 36 ? -2.051 -8.484 2.537 1 97.19 36 ASP B C 1
ATOM 1449 O O . ASP B 1 36 ? -3.012 -8.836 3.223 1 97.19 36 ASP B O 1
ATOM 1453 N N . HIS B 1 37 ? -1.583 -7.281 2.639 1 97.56 37 HIS B N 1
ATOM 1454 C CA . HIS B 1 37 ? -1.989 -6.328 3.668 1 97.56 37 HIS B CA 1
ATOM 1455 C C . HIS B 1 37 ? -3.369 -5.754 3.371 1 97.56 37 HIS B C 1
ATOM 1457 O O . HIS B 1 37 ? -4.023 -5.207 4.262 1 97.56 37 HIS B O 1
ATOM 1463 N N . ALA B 1 38 ? -3.811 -5.781 2.117 1 97.56 38 ALA B N 1
ATOM 1464 C CA . ALA B 1 38 ? -5.129 -5.254 1.786 1 97.56 38 ALA B CA 1
ATOM 1465 C C . ALA B 1 38 ? -6.234 -6.09 2.428 1 97.56 38 ALA B C 1
ATOM 1467 O O . ALA B 1 38 ? -7.266 -5.559 2.838 1 97.56 38 ALA B O 1
ATOM 1468 N N . PHE B 1 39 ? -5.965 -7.41 2.553 1 96.06 39 PHE B N 1
ATOM 1469 C CA . PHE B 1 39 ? -7 -8.32 3.025 1 96.06 39 PHE B CA 1
ATOM 1470 C C . PHE B 1 39 ? -6.621 -8.914 4.375 1 96.06 39 PHE B C 1
ATOM 1472 O O . PHE B 1 39 ? -7.383 -9.695 4.953 1 96.06 39 PHE B O 1
ATOM 1479 N N . GLY B 1 40 ? -5.414 -8.602 4.871 1 95.44 40 GLY B N 1
ATOM 1480 C CA . GLY B 1 40 ? -4.977 -9.156 6.145 1 95.44 40 GLY B CA 1
ATOM 1481 C C . GLY B 1 40 ? -4.691 -10.648 6.082 1 95.44 40 GLY B C 1
ATOM 1482 O O . GLY B 1 40 ? -5.102 -11.398 6.969 1 95.44 40 GLY B O 1
ATOM 1483 N N . LEU B 1 41 ? -4 -11.062 5.016 1 95.31 41 LEU B N 1
ATOM 1484 C CA . LEU B 1 41 ? -3.729 -12.477 4.805 1 95.31 41 LEU B CA 1
ATOM 1485 C C . LEU B 1 41 ? -2.23 -12.758 4.844 1 95.31 41 LEU B C 1
ATOM 1487 O O . LEU B 1 41 ? -1.431 -11.938 4.379 1 95.31 41 LEU B O 1
ATOM 1491 N N . HIS B 1 42 ? -1.907 -13.891 5.371 1 96.5 42 HIS B N 1
ATOM 1492 C CA . HIS B 1 42 ? -0.557 -14.445 5.352 1 96.5 42 HIS B CA 1
ATOM 1493 C C . HIS B 1 42 ? -0.553 -15.875 4.82 1 96.5 42 HIS B C 1
ATOM 1495 O O . HIS B 1 42 ? -1.008 -16.797 5.5 1 96.5 42 HIS B O 1
ATOM 1501 N N . ARG B 1 43 ? -0.073 -16 3.551 1 96.12 43 ARG B N 1
ATOM 1502 C CA . ARG B 1 43 ? 0.017 -17.312 2.914 1 96.12 43 ARG B CA 1
ATOM 1503 C C . ARG B 1 43 ? 1.419 -17.891 3.061 1 96.12 43 ARG B C 1
ATOM 1505 O O . ARG B 1 43 ? 2.412 -17.203 2.838 1 96.12 43 ARG B O 1
ATOM 1512 N N . LYS B 1 44 ? 1.425 -19.188 3.4 1 96.06 44 LYS B N 1
ATOM 1513 C CA . LYS B 1 44 ? 2.717 -19.844 3.604 1 96.06 44 LYS B CA 1
ATOM 1514 C C . LYS B 1 44 ? 2.789 -21.172 2.859 1 96.06 44 LYS B C 1
ATOM 1516 O O . LYS B 1 44 ? 1.928 -22.031 3.035 1 96.06 44 LYS B O 1
ATOM 1521 N N . GLY B 1 45 ? 3.84 -21.25 2.135 1 96.62 45 GLY B N 1
ATOM 1522 C CA . GLY B 1 45 ? 4.062 -22.469 1.367 1 96.62 45 GLY B CA 1
ATOM 1523 C C . GLY B 1 45 ? 3.467 -22.406 -0.028 1 96.62 45 GLY B C 1
ATOM 1524 O O . GLY B 1 45 ? 2.48 -21.703 -0.259 1 96.62 45 GLY B O 1
ATOM 1525 N N . ARG B 1 46 ? 4.07 -23.172 -0.935 1 96.75 46 ARG B N 1
ATOM 1526 C CA . ARG B 1 46 ? 3.682 -23.109 -2.34 1 96.75 46 ARG B CA 1
ATOM 1527 C C . ARG B 1 46 ? 2.223 -23.516 -2.518 1 96.75 46 ARG B C 1
ATOM 1529 O O . ARG B 1 46 ? 1.529 -23 -3.393 1 96.75 46 ARG B O 1
ATOM 1536 N N . GLY B 1 47 ? 1.757 -24.484 -1.719 1 95.19 47 GLY B N 1
ATOM 1537 C CA . GLY B 1 47 ? 0.358 -24.875 -1.801 1 95.19 47 GLY B CA 1
ATOM 1538 C C . GLY B 1 47 ? -0.599 -23.734 -1.53 1 95.19 47 GLY B C 1
ATOM 1539 O O . GLY B 1 47 ? -1.538 -23.5 -2.295 1 95.19 47 GLY B O 1
ATOM 1540 N N . ALA B 1 48 ? -0.393 -22.984 -0.477 1 95.12 48 ALA B N 1
ATOM 1541 C CA . ALA B 1 48 ? -1.231 -21.844 -0.124 1 95.12 48 ALA B CA 1
ATOM 1542 C C . ALA B 1 48 ? -1.115 -20.734 -1.167 1 95.12 48 ALA B C 1
ATOM 1544 O O . ALA B 1 48 ? -2.102 -20.062 -1.485 1 95.12 48 ALA B O 1
ATOM 1545 N N . LEU B 1 49 ? 0.074 -20.578 -1.653 1 96.31 49 LEU B N 1
ATOM 1546 C CA . LEU B 1 49 ? 0.309 -19.562 -2.664 1 96.31 49 LEU B CA 1
ATOM 1547 C C . LEU B 1 49 ? -0.429 -19.891 -3.957 1 96.31 49 LEU B C 1
ATOM 1549 O O . LEU B 1 49 ? -0.964 -18.984 -4.617 1 96.31 49 LEU B O 1
ATOM 1553 N N . GLU B 1 50 ? -0.394 -21.141 -4.312 1 94.81 50 GLU B N 1
ATOM 1554 C CA . GLU B 1 50 ? -1.127 -21.578 -5.492 1 94.81 50 GLU B CA 1
ATOM 1555 C C . GLU B 1 50 ? -2.615 -21.266 -5.371 1 94.81 50 GLU B C 1
ATOM 1557 O O . GLU B 1 50 ? -3.229 -20.766 -6.312 1 94.81 50 GLU B O 1
ATOM 1562 N N . VAL B 1 51 ? -3.172 -21.547 -4.25 1 92.44 51 VAL B N 1
ATOM 1563 C CA . VAL B 1 51 ? -4.59 -21.312 -3.992 1 92.44 51 VAL B CA 1
ATOM 1564 C C . VAL B 1 51 ? -4.883 -19.812 -4.059 1 92.44 51 VAL B C 1
ATOM 1566 O O . VAL B 1 51 ? -5.867 -19.391 -4.676 1 92.44 51 VAL B O 1
ATOM 1569 N N . HIS B 1 52 ? -4.035 -19.016 -3.416 1 93.56 52 HIS B N 1
ATOM 1570 C CA . HIS B 1 52 ? -4.191 -17.562 -3.416 1 93.56 52 HIS B CA 1
ATOM 1571 C C . HIS B 1 52 ? -4.195 -17.016 -4.836 1 93.56 52 HIS B C 1
ATOM 1573 O O . HIS B 1 52 ? -5.098 -16.266 -5.211 1 93.56 52 HIS B O 1
ATOM 1579 N N . PHE B 1 53 ? -3.238 -17.422 -5.594 1 95 53 PHE B N 1
ATOM 1580 C CA . PHE B 1 53 ? -3.096 -16.969 -6.973 1 95 53 PHE B CA 1
ATOM 1581 C C . PHE B 1 53 ? -4.297 -17.406 -7.809 1 95 53 PHE B C 1
ATOM 1583 O O . PHE B 1 53 ? -4.898 -16.578 -8.508 1 95 53 PHE B O 1
ATOM 1590 N N . ALA B 1 54 ? -4.676 -18.625 -7.719 1 92.94 54 ALA B N 1
ATOM 1591 C CA . ALA B 1 54 ? -5.773 -19.188 -8.508 1 92.94 54 ALA B CA 1
ATOM 1592 C C . ALA B 1 54 ? -7.09 -18.484 -8.188 1 92.94 54 ALA B C 1
ATOM 1594 O O . ALA B 1 54 ? -7.879 -18.188 -9.086 1 92.94 54 ALA B O 1
ATOM 1595 N N . ARG B 1 55 ? -7.332 -18.234 -6.934 1 91.75 55 ARG B N 1
ATOM 1596 C CA . ARG B 1 55 ? -8.555 -17.562 -6.516 1 91.75 55 ARG B CA 1
ATOM 1597 C C . ARG B 1 55 ? -8.641 -16.156 -7.113 1 91.75 55 ARG B C 1
ATOM 1599 O O . ARG B 1 55 ? -9.695 -15.75 -7.602 1 91.75 55 ARG B O 1
ATOM 1606 N N . TRP B 1 56 ? -7.555 -15.422 -7.027 1 94.56 56 TRP B N 1
ATOM 1607 C CA . TRP B 1 56 ? -7.566 -14.07 -7.582 1 94.56 56 TRP B CA 1
ATOM 1608 C C . TRP B 1 56 ? -7.848 -14.102 -9.086 1 94.56 56 TRP B C 1
ATOM 1610 O O . TRP B 1 56 ? -8.711 -13.367 -9.57 1 94.56 56 TRP B O 1
ATOM 1620 N N . VAL B 1 57 ? -7.129 -14.938 -9.805 1 93.94 57 VAL B N 1
ATOM 1621 C CA . VAL B 1 57 ? -7.258 -15.008 -11.258 1 93.94 57 VAL B CA 1
ATOM 1622 C C . VAL B 1 57 ? -8.672 -15.438 -11.625 1 93.94 57 VAL B C 1
ATOM 1624 O O . VAL B 1 57 ? -9.227 -14.977 -12.633 1 93.94 57 VAL B O 1
ATOM 1627 N N . GLU B 1 58 ? -9.25 -16.281 -10.82 1 93.38 58 GLU B N 1
ATOM 1628 C CA . GLU B 1 58 ? -10.633 -16.703 -11.047 1 93.38 58 GLU B CA 1
ATOM 1629 C C . GLU B 1 58 ? -11.602 -15.531 -10.859 1 93.38 58 GLU B C 1
ATOM 1631 O O . GLU B 1 58 ? -12.555 -15.383 -11.617 1 93.38 58 GLU B O 1
ATOM 1636 N N . CYS B 1 59 ? -11.383 -14.742 -9.891 1 95.88 59 CYS B N 1
ATOM 1637 C CA . CYS B 1 59 ? -12.281 -13.648 -9.547 1 95.88 59 CYS B CA 1
ATOM 1638 C C . CYS B 1 59 ? -12.102 -12.477 -10.508 1 95.88 59 CYS B C 1
ATOM 1640 O O . CYS B 1 59 ? -13.062 -11.766 -10.82 1 95.88 59 CYS B O 1
ATOM 1642 N N . VAL B 1 60 ? -10.898 -12.25 -10.906 1 97.44 60 VAL B N 1
ATOM 1643 C CA . VAL B 1 60 ? -10.586 -11.172 -11.836 1 97.44 60 VAL B CA 1
ATOM 1644 C C . VAL B 1 60 ? -9.781 -11.727 -13.016 1 97.44 60 VAL B C 1
ATOM 1646 O O . VAL B 1 60 ? -8.578 -11.492 -13.125 1 97.44 60 VAL B O 1
ATOM 1649 N N . PRO B 1 61 ? -10.383 -12.336 -13.953 1 96.75 61 PRO B N 1
ATOM 1650 C CA . PRO B 1 61 ? -9.695 -13.117 -14.984 1 96.75 61 PRO B CA 1
ATOM 1651 C C . PRO B 1 61 ? -8.914 -12.242 -15.961 1 96.75 61 PRO B C 1
ATOM 1653 O O . PRO B 1 61 ? -8.031 -12.734 -16.672 1 96.75 61 PRO B O 1
ATOM 1656 N N . ASN B 1 62 ? -9.219 -10.938 -16.109 1 97.81 62 ASN B N 1
ATOM 1657 C CA . ASN B 1 62 ? -8.5 -10.055 -17.016 1 97.81 62 ASN B CA 1
ATOM 1658 C C . ASN B 1 62 ? -7.531 -9.148 -16.266 1 97.81 62 ASN B C 1
ATOM 1660 O O . ASN B 1 62 ? -7.129 -8.102 -16.766 1 97.81 62 ASN B O 1
ATOM 1664 N N . PHE B 1 63 ? -7.176 -9.508 -15.039 1 98.25 63 PHE B N 1
ATOM 1665 C CA . PHE B 1 63 ? -6.328 -8.664 -14.203 1 98.25 63 PHE B CA 1
ATOM 1666 C C . PHE B 1 63 ? -4.941 -8.508 -14.82 1 98.25 63 PHE B C 1
ATOM 1668 O O . PHE B 1 63 ? -4.324 -9.492 -15.227 1 98.25 63 PHE B O 1
ATOM 1675 N N . THR B 1 64 ? -4.414 -7.289 -14.859 1 98.12 64 THR B N 1
ATOM 1676 C CA . THR B 1 64 ? -3.041 -7.027 -15.281 1 98.12 64 THR B CA 1
ATOM 1677 C C . THR B 1 64 ? -2.279 -6.27 -14.195 1 98.12 64 THR B C 1
ATOM 1679 O O . THR B 1 64 ? -2.852 -5.43 -13.5 1 98.12 64 THR B O 1
ATOM 1682 N N . MET B 1 65 ? -1.104 -6.629 -14.016 1 97.69 65 MET B N 1
ATOM 1683 C CA . MET B 1 65 ? -0.152 -5.949 -13.141 1 97.69 65 MET B CA 1
ATOM 1684 C C . MET B 1 65 ? 0.974 -5.312 -13.953 1 97.69 65 MET B C 1
ATOM 1686 O O . MET B 1 65 ? 1.878 -6.012 -14.422 1 97.69 65 MET B O 1
ATOM 1690 N N . GLU B 1 66 ? 0.93 -4.051 -14.148 1 98 66 GLU B N 1
ATOM 1691 C CA . GLU B 1 66 ? 1.969 -3.322 -14.875 1 98 66 GLU B CA 1
ATOM 1692 C C . GLU B 1 66 ? 2.949 -2.662 -13.906 1 98 66 GLU B C 1
ATOM 1694 O O . GLU B 1 66 ? 2.598 -1.709 -13.211 1 98 66 GLU B O 1
ATOM 1699 N N . LEU B 1 67 ? 4.168 -3.184 -13.859 1 98.25 67 LEU B N 1
ATOM 1700 C CA . LEU B 1 67 ? 5.188 -2.562 -13.023 1 98.25 67 LEU B CA 1
ATOM 1701 C C . LEU B 1 67 ? 5.484 -1.141 -13.492 1 98.25 67 LEU B C 1
ATOM 1703 O O . LEU B 1 67 ? 5.664 -0.902 -14.688 1 98.25 67 LEU B O 1
ATOM 1707 N N . GLN B 1 68 ? 5.473 -0.228 -12.625 1 98 68 GLN B N 1
ATOM 1708 C CA . GLN B 1 68 ? 5.723 1.174 -12.945 1 98 68 GLN B CA 1
ATOM 1709 C C . GLN B 1 68 ? 7.137 1.586 -12.539 1 98 68 GLN B C 1
ATOM 1711 O O . GLN B 1 68 ? 7.863 2.191 -13.336 1 98 68 GLN B O 1
ATOM 1716 N N . ARG B 1 69 ? 7.52 1.327 -11.281 1 97.25 69 ARG B N 1
ATOM 1717 C CA . ARG B 1 69 ? 8.852 1.557 -10.727 1 97.25 69 ARG B CA 1
ATOM 1718 C C . ARG B 1 69 ? 9.344 0.333 -9.961 1 97.25 69 ARG B C 1
ATOM 1720 O O . ARG B 1 69 ? 8.539 -0.477 -9.492 1 97.25 69 ARG B O 1
ATOM 1727 N N . HIS B 1 70 ? 10.586 0.193 -9.945 1 97.81 70 HIS B N 1
ATOM 1728 C CA . HIS B 1 70 ? 11.227 -0.828 -9.117 1 97.81 70 HIS B CA 1
ATOM 1729 C C . HIS B 1 70 ? 12.586 -0.359 -8.617 1 97.81 70 HIS B C 1
ATOM 1731 O O . HIS B 1 70 ? 13.297 0.372 -9.312 1 97.81 70 HIS B O 1
ATOM 1737 N N . TRP B 1 71 ? 12.945 -0.748 -7.445 1 97.56 71 TRP B N 1
ATOM 1738 C CA . TRP B 1 71 ? 14.219 -0.398 -6.809 1 97.56 71 TRP B CA 1
ATOM 1739 C C . TRP B 1 71 ? 14.852 -1.619 -6.156 1 97.56 71 TRP B C 1
ATOM 1741 O O . TRP B 1 71 ? 14.188 -2.354 -5.418 1 97.56 71 TRP B O 1
ATOM 1751 N N . ALA B 1 72 ? 16.109 -1.766 -6.477 1 96.88 72 ALA B N 1
ATOM 1752 C CA . ALA B 1 72 ? 16.875 -2.689 -5.648 1 96.88 72 ALA B CA 1
ATOM 1753 C C . ALA B 1 72 ? 17.109 -2.113 -4.254 1 96.88 72 ALA B C 1
ATOM 1755 O O . ALA B 1 72 ? 17.469 -0.944 -4.109 1 96.88 72 ALA B O 1
ATOM 1756 N N . VAL B 1 73 ? 16.781 -2.883 -3.223 1 96.5 73 VAL B N 1
ATOM 1757 C CA . VAL B 1 73 ? 17.047 -2.529 -1.834 1 96.5 73 VAL B CA 1
ATOM 1758 C C . VAL B 1 73 ? 17.859 -3.635 -1.169 1 96.5 73 VAL B C 1
ATOM 1760 O O . VAL B 1 73 ? 17.969 -4.742 -1.697 1 96.5 73 VAL B O 1
ATOM 1763 N N . PRO B 1 74 ? 18.531 -3.352 -0.083 1 93 74 PRO B N 1
ATOM 1764 C CA . PRO B 1 74 ? 19.391 -4.352 0.543 1 93 74 PRO B CA 1
ATOM 1765 C C . PRO B 1 74 ? 18.688 -5.676 0.796 1 93 74 PRO B C 1
ATOM 1767 O O . PRO B 1 74 ? 19.281 -6.742 0.635 1 93 74 PRO B O 1
ATOM 1770 N N . GLU B 1 75 ? 17.391 -5.637 1.066 1 89.62 75 GLU B N 1
ATOM 1771 C CA . GLU B 1 75 ? 16.656 -6.848 1.438 1 89.62 75 GLU B CA 1
ATOM 1772 C C . GLU B 1 75 ? 15.867 -7.398 0.257 1 89.62 75 GLU B C 1
ATOM 1774 O O . GLU B 1 75 ? 14.961 -8.211 0.438 1 89.62 75 GLU B O 1
ATOM 1779 N N . GLY B 1 76 ? 16.188 -6.824 -0.99 1 97.94 76 GLY B N 1
ATOM 1780 C CA . GLY B 1 76 ? 15.445 -7.348 -2.123 1 97.94 76 GLY B CA 1
ATOM 1781 C C . GLY B 1 76 ? 15.055 -6.281 -3.129 1 97.94 76 GLY B C 1
ATOM 1782 O O . GLY B 1 76 ? 15.906 -5.516 -3.59 1 97.94 76 GLY B O 1
ATOM 1783 N N . VAL B 1 77 ? 13.766 -6.324 -3.562 1 98.62 77 VAL B N 1
ATOM 1784 C CA . VAL B 1 77 ? 13.242 -5.391 -4.555 1 98.62 77 VAL B CA 1
ATOM 1785 C C . VAL B 1 77 ? 11.906 -4.824 -4.078 1 98.62 77 VAL B C 1
ATOM 1787 O O . VAL B 1 77 ? 11.039 -5.57 -3.609 1 98.62 77 VAL B O 1
ATOM 1790 N N . VAL B 1 78 ? 11.797 -3.553 -4.098 1 98.62 78 VAL B N 1
ATOM 1791 C CA . VAL B 1 78 ? 10.5 -2.9 -3.943 1 98.62 78 VAL B CA 1
ATOM 1792 C C . VAL B 1 78 ? 10.016 -2.387 -5.301 1 98.62 78 VAL B C 1
ATOM 1794 O O . VAL B 1 78 ? 10.797 -1.837 -6.078 1 98.62 78 VAL B O 1
ATOM 1797 N N . ALA B 1 79 ? 8.734 -2.557 -5.617 1 98.69 79 ALA B N 1
ATOM 1798 C CA . ALA B 1 79 ? 8.188 -2.111 -6.895 1 98.69 79 ALA B CA 1
ATOM 1799 C C . ALA B 1 79 ? 6.781 -1.544 -6.715 1 98.69 79 ALA B C 1
ATOM 1801 O O . ALA B 1 79 ? 6.039 -1.971 -5.824 1 98.69 79 ALA B O 1
ATOM 1802 N N . THR B 1 80 ? 6.438 -0.544 -7.484 1 98.69 80 THR B N 1
ATOM 1803 C CA . THR B 1 80 ? 5.051 -0.111 -7.633 1 98.69 80 THR B CA 1
ATOM 1804 C C . THR B 1 80 ? 4.438 -0.684 -8.906 1 98.69 80 THR B C 1
ATOM 1806 O O . THR B 1 80 ? 5.152 -0.984 -9.867 1 98.69 80 THR B O 1
ATOM 1809 N N . TYR B 1 81 ? 3.172 -0.862 -8.891 1 98.75 81 TYR B N 1
ATOM 1810 C CA . TYR B 1 81 ? 2.486 -1.388 -10.062 1 98.75 81 TYR B CA 1
ATOM 1811 C C . TYR B 1 81 ? 1.104 -0.765 -10.211 1 98.75 81 TYR B C 1
ATOM 1813 O O . TYR B 1 81 ? 0.545 -0.24 -9.25 1 98.75 81 TYR B O 1
ATOM 1821 N N . HIS B 1 82 ? 0.614 -0.695 -11.414 1 98.62 82 HIS B N 1
ATOM 1822 C CA . HIS B 1 82 ? -0.787 -0.428 -11.711 1 98.62 82 HIS B CA 1
ATOM 1823 C C . HIS B 1 82 ? -1.554 -1.722 -11.969 1 98.62 82 HIS B C 1
ATOM 1825 O O . HIS B 1 82 ? -1.214 -2.482 -12.875 1 98.62 82 HIS B O 1
ATOM 1831 N N . GLY B 1 83 ? -2.523 -1.989 -11.148 1 98.5 83 GLY B N 1
ATOM 1832 C CA . GLY B 1 83 ? -3.451 -3.09 -11.352 1 98.5 83 GLY B CA 1
ATOM 1833 C C . GLY B 1 83 ? -4.719 -2.676 -12.078 1 98.5 83 GLY B C 1
ATOM 1834 O O . GLY B 1 83 ? -5.258 -1.596 -11.828 1 98.5 83 GLY B O 1
ATOM 1835 N N . ARG B 1 84 ? -5.133 -3.459 -13 1 98.44 84 ARG B N 1
ATOM 1836 C CA . ARG B 1 84 ? -6.359 -3.223 -13.758 1 98.44 84 ARG B CA 1
ATOM 1837 C C . ARG B 1 84 ? -7.133 -4.52 -13.961 1 98.44 84 ARG B C 1
ATOM 1839 O O . ARG B 1 84 ? -6.535 -5.574 -14.188 1 98.44 84 ARG B O 1
ATOM 1846 N N . GLY B 1 85 ? -8.469 -4.371 -13.906 1 98.38 85 GLY B N 1
ATOM 1847 C CA . GLY B 1 85 ? -9.289 -5.531 -14.203 1 98.38 85 GLY B CA 1
ATOM 1848 C C . GLY B 1 85 ? -10.766 -5.305 -13.93 1 98.38 85 GLY B C 1
ATOM 1849 O O . GLY B 1 85 ? -11.195 -4.168 -13.727 1 98.38 85 GLY B O 1
ATOM 1850 N N . THR B 1 86 ? -11.5 -6.355 -14.133 1 98.62 86 THR B N 1
ATOM 1851 C CA . THR B 1 86 ? -12.914 -6.426 -13.789 1 98.62 86 THR B CA 1
ATOM 1852 C C . THR B 1 86 ? -13.195 -7.621 -12.883 1 98.62 86 THR B C 1
ATOM 1854 O O . THR B 1 86 ? -12.922 -8.766 -13.25 1 98.62 86 THR B O 1
ATOM 1857 N N . MET B 1 87 ? -13.672 -7.34 -11.648 1 98.25 87 MET B N 1
ATOM 1858 C CA . MET B 1 87 ? -14.008 -8.445 -10.75 1 98.25 87 MET B CA 1
ATOM 1859 C C . MET B 1 87 ? -15.359 -9.047 -11.125 1 98.25 87 MET B C 1
ATOM 1861 O O . MET B 1 87 ? -16.375 -8.359 -11.109 1 98.25 87 MET B O 1
ATOM 1865 N N . GLU B 1 88 ? -15.273 -10.297 -11.344 1 98.25 88 GLU B N 1
ATOM 1866 C CA . GLU B 1 88 ? -16.469 -10.953 -11.875 1 98.25 88 GLU B CA 1
ATOM 1867 C C . GLU B 1 88 ? -17.078 -11.898 -10.844 1 98.25 88 GLU B C 1
ATOM 1869 O O . GLU B 1 88 ? -18.234 -12.305 -10.984 1 98.25 88 GLU B O 1
ATOM 1874 N N . LYS B 1 89 ? -16.328 -12.344 -9.898 1 97.75 89 LYS B N 1
ATOM 1875 C CA . LYS B 1 89 ? -16.812 -13.227 -8.828 1 97.75 89 LYS B CA 1
ATOM 1876 C C . LYS B 1 89 ? -16.469 -12.648 -7.457 1 97.75 89 LYS B C 1
ATOM 1878 O O . LYS B 1 89 ? -15.453 -11.977 -7.289 1 97.75 89 LYS B O 1
ATOM 1883 N N . ASP B 1 90 ? -17.297 -12.992 -6.547 1 97.06 90 ASP B N 1
ATOM 1884 C CA . ASP B 1 90 ? -17.125 -12.508 -5.18 1 97.06 90 ASP B CA 1
ATOM 1885 C C . ASP B 1 90 ? -15.906 -13.141 -4.523 1 97.06 90 ASP B C 1
ATOM 1887 O O . ASP B 1 90 ? -15.586 -14.305 -4.777 1 97.06 90 ASP B O 1
ATOM 1891 N N . LEU B 1 91 ? -15.227 -12.32 -3.742 1 93.38 91 LEU B N 1
ATOM 1892 C CA . LEU B 1 91 ? -14.383 -12.844 -2.668 1 93.38 91 LEU B CA 1
ATOM 1893 C C . LEU B 1 91 ? -15.164 -12.922 -1.36 1 93.38 91 LEU B C 1
ATOM 1895 O O . LEU B 1 91 ? -16.203 -12.273 -1.211 1 93.38 91 LEU B O 1
ATOM 1899 N N . PRO B 1 92 ? -14.711 -13.773 -0.444 1 87.25 92 PRO B N 1
ATOM 1900 C CA . PRO B 1 92 ? -15.445 -13.914 0.813 1 87.25 92 PRO B CA 1
ATOM 1901 C C . PRO B 1 92 ? -15.758 -12.57 1.465 1 87.25 92 PRO B C 1
ATOM 1903 O O . PRO B 1 92 ? -16.844 -12.375 2.002 1 87.25 92 PRO B O 1
ATOM 1906 N N . SER B 1 93 ? -14.875 -11.594 1.345 1 89.88 93 SER B N 1
ATOM 1907 C CA . SER B 1 93 ? -15.062 -10.344 2.066 1 89.88 93 SER B CA 1
ATOM 1908 C C . SER B 1 93 ? -15.234 -9.172 1.105 1 89.88 93 SER B C 1
ATOM 1910 O O . SER B 1 93 ? -15.109 -8.008 1.505 1 89.88 93 SER B O 1
ATOM 1912 N N . LEU B 1 94 ? -15.422 -9.469 -0.16 1 95.5 94 LEU B N 1
ATOM 1913 C CA . LEU B 1 94 ? -15.516 -8.391 -1.142 1 95.5 94 LEU B CA 1
ATOM 1914 C C . LEU B 1 94 ? -16.422 -8.797 -2.305 1 95.5 94 LEU B C 1
ATOM 1916 O O . LEU B 1 94 ? -16.109 -9.734 -3.037 1 95.5 94 LEU B O 1
ATOM 1920 N N . LYS B 1 95 ? -17.469 -8.055 -2.492 1 97.31 95 LYS B N 1
ATOM 1921 C CA . LYS B 1 95 ? -18.422 -8.32 -3.572 1 97.31 95 LYS B CA 1
ATOM 1922 C C . LYS B 1 95 ? -17.891 -7.809 -4.906 1 97.31 95 LYS B C 1
ATOM 1924 O O . LYS B 1 95 ? -17.312 -6.719 -4.977 1 97.31 95 LYS B O 1
ATOM 1929 N N . ALA B 1 96 ? -18.188 -8.531 -5.91 1 98.38 96 ALA B N 1
ATOM 1930 C CA . ALA B 1 96 ? -17.797 -8.148 -7.262 1 98.38 96 ALA B CA 1
ATOM 1931 C C . ALA B 1 96 ? -18.672 -7.008 -7.781 1 98.38 96 ALA B C 1
ATOM 1933 O O . ALA B 1 96 ? -19.891 -7.039 -7.652 1 98.38 96 ALA B O 1
ATOM 1934 N N . GLY B 1 97 ? -18.078 -6.012 -8.359 1 97.88 97 GLY B N 1
ATOM 1935 C CA . GLY B 1 97 ? -18.781 -4.852 -8.891 1 97.88 97 GLY B CA 1
ATOM 1936 C C . GLY B 1 97 ? -19.125 -4.988 -10.359 1 97.88 97 GLY B C 1
ATOM 1937 O O . GLY B 1 97 ? -20.016 -4.289 -10.859 1 97.88 97 GLY B O 1
ATOM 1938 N N . GLY B 1 98 ? -18.312 -5.777 -11.094 1 98.06 98 GLY B N 1
ATOM 1939 C CA . GLY B 1 98 ? -18.625 -6.047 -12.492 1 98.06 98 GLY B CA 1
ATOM 1940 C C . GLY B 1 98 ? -18.172 -4.945 -13.43 1 98.06 98 GLY B C 1
ATOM 1941 O O . GLY B 1 98 ? -18.453 -4.988 -14.625 1 98.06 98 GLY B O 1
ATOM 1942 N N . ARG B 1 99 ? -17.547 -3.9 -12.938 1 98.12 99 ARG B N 1
ATOM 1943 C CA . ARG B 1 99 ? -17.031 -2.809 -13.766 1 98.12 99 ARG B CA 1
ATOM 1944 C C . ARG B 1 99 ? -15.516 -2.76 -13.719 1 98.12 99 ARG B C 1
ATOM 1946 O O . ARG B 1 99 ? -14.898 -3.242 -12.766 1 98.12 99 ARG B O 1
ATOM 1953 N N . PRO B 1 100 ? -14.891 -2.213 -14.781 1 98.31 100 PRO B N 1
ATOM 1954 C CA . PRO B 1 100 ? -13.438 -2.076 -14.758 1 98.31 100 PRO B CA 1
ATOM 1955 C C . PRO B 1 100 ? -12.945 -1.206 -13.602 1 98.31 100 PRO B C 1
ATOM 1957 O O . PRO B 1 100 ? -13.594 -0.215 -13.25 1 98.31 100 PRO B O 1
ATOM 1960 N N . PHE B 1 101 ? -11.852 -1.593 -13.031 1 98.38 101 PHE B N 1
ATOM 1961 C CA . PHE B 1 101 ? -11.18 -0.796 -12.016 1 98.38 101 PHE B CA 1
ATOM 1962 C C . PHE B 1 101 ? -9.711 -0.619 -12.352 1 98.38 101 PHE B C 1
ATOM 1964 O O . PHE B 1 101 ? -9.164 -1.342 -13.188 1 98.38 101 PHE B O 1
ATOM 1971 N N . GLU B 1 102 ? -9.031 0.297 -11.805 1 98.25 102 GLU B N 1
ATOM 1972 C CA . GLU B 1 102 ? -7.578 0.46 -11.773 1 98.25 102 GLU B CA 1
ATOM 1973 C C . GLU B 1 102 ? -7.121 1.015 -10.422 1 98.25 102 GLU B C 1
ATOM 1975 O O . GLU B 1 102 ? -7.844 1.784 -9.789 1 98.25 102 GLU B O 1
ATOM 1980 N N . PHE B 1 103 ? -6.008 0.661 -10 1 98.44 103 PHE B N 1
ATOM 1981 C CA . PHE B 1 103 ? -5.434 1.137 -8.75 1 98.44 103 PHE B CA 1
ATOM 1982 C C . PHE B 1 103 ? -3.914 1.021 -8.773 1 98.44 103 PHE B C 1
ATOM 1984 O O . PHE B 1 103 ? -3.346 0.428 -9.688 1 98.44 103 PHE B O 1
ATOM 1991 N N . GLN B 1 104 ? -3.248 1.65 -7.852 1 98.69 104 GLN B N 1
ATOM 1992 C CA . GLN B 1 104 ? -1.812 1.511 -7.641 1 98.69 104 GLN B CA 1
ATOM 1993 C C . GLN B 1 104 ? -1.517 0.664 -6.406 1 98.69 104 GLN B C 1
ATOM 1995 O O . GLN B 1 104 ? -2.104 0.879 -5.344 1 98.69 104 GLN B O 1
ATOM 2000 N N . GLY B 1 105 ? -0.641 -0.327 -6.492 1 98.88 105 GLY B N 1
ATOM 2001 C CA . GLY B 1 105 ? -0.128 -1.114 -5.379 1 98.88 105 GLY B CA 1
ATOM 2002 C C . GLY B 1 105 ? 1.383 -1.06 -5.258 1 98.88 105 GLY B C 1
ATOM 2003 O O . GLY B 1 105 ? 2.062 -0.512 -6.129 1 98.88 105 GLY B O 1
ATOM 2004 N N . VAL B 1 106 ? 1.896 -1.547 -4.141 1 98.94 106 VAL B N 1
ATOM 2005 C CA . VAL B 1 106 ? 3.326 -1.691 -3.891 1 98.94 106 VAL B CA 1
ATOM 2006 C C . VAL B 1 106 ? 3.627 -3.113 -3.422 1 98.94 106 VAL B C 1
ATOM 2008 O O . VAL B 1 106 ? 2.879 -3.684 -2.623 1 98.94 106 VAL B O 1
ATOM 2011 N N . VAL B 1 107 ? 4.695 -3.678 -3.893 1 98.88 107 VAL B N 1
ATOM 2012 C CA . VAL B 1 107 ? 5.129 -5.016 -3.498 1 98.88 107 VAL B CA 1
ATOM 2013 C C . VAL B 1 107 ? 6.598 -4.984 -3.086 1 98.88 107 VAL B C 1
ATOM 2015 O O . VAL B 1 107 ? 7.418 -4.336 -3.74 1 98.88 107 VAL B O 1
ATOM 2018 N N . TRP B 1 108 ? 6.926 -5.617 -1.979 1 98.88 108 TRP B N 1
ATOM 2019 C CA . TRP B 1 108 ? 8.289 -5.836 -1.499 1 98.88 108 TRP B CA 1
ATOM 2020 C C . TRP B 1 108 ? 8.664 -7.309 -1.578 1 98.88 108 TRP B C 1
ATOM 2022 O O . TRP B 1 108 ? 8.031 -8.156 -0.937 1 98.88 108 TRP B O 1
ATOM 2032 N N . PHE B 1 109 ? 9.711 -7.645 -2.391 1 98.8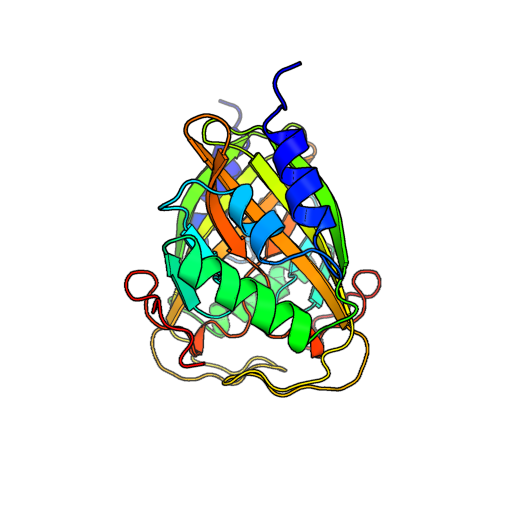8 109 PHE B N 1
ATOM 2033 C CA . PHE B 1 109 ? 10.195 -9 -2.611 1 98.88 109 PHE B CA 1
ATOM 2034 C C . PHE B 1 109 ? 11.484 -9.25 -1.837 1 98.88 109 PHE B C 1
ATOM 2036 O O . PHE B 1 109 ? 12.406 -8.43 -1.878 1 98.88 109 PHE B O 1
ATOM 2043 N N . ARG B 1 110 ? 11.562 -10.336 -1.171 1 98.81 110 ARG B N 1
ATOM 2044 C CA . ARG B 1 110 ? 12.805 -10.859 -0.615 1 98.81 110 ARG B CA 1
ATOM 2045 C C . ARG B 1 110 ? 13.117 -12.242 -1.173 1 98.81 110 ARG B C 1
ATOM 2047 O O . ARG B 1 110 ? 12.203 -13.016 -1.473 1 98.81 110 ARG B O 1
ATOM 2054 N N . PHE B 1 111 ? 14.383 -12.586 -1.235 1 98.62 111 PHE B N 1
ATOM 2055 C CA . PHE B 1 111 ? 14.797 -13.75 -2.014 1 98.62 111 PHE B CA 1
ATOM 2056 C C . PHE B 1 111 ? 15.695 -14.664 -1.189 1 98.62 111 PHE B C 1
ATOM 2058 O O . PHE B 1 111 ? 16.375 -14.203 -0.268 1 98.62 111 PHE B O 1
ATOM 2065 N N . ARG B 1 112 ? 15.695 -15.836 -1.474 1 98.06 112 ARG B N 1
ATOM 2066 C CA . ARG B 1 112 ? 16.609 -16.859 -0.972 1 98.06 112 ARG B CA 1
ATOM 2067 C C . ARG B 1 112 ? 16.938 -17.875 -2.059 1 98.06 112 ARG B C 1
ATOM 2069 O O . ARG B 1 112 ? 16.047 -18.453 -2.666 1 98.06 112 ARG B O 1
ATOM 2076 N N . ASP B 1 113 ? 18.25 -18.016 -2.369 1 95.94 113 ASP B N 1
ATOM 2077 C CA . ASP B 1 113 ? 18.75 -19.031 -3.301 1 95.94 113 ASP B CA 1
ATOM 2078 C C . ASP B 1 113 ? 18.141 -18.844 -4.691 1 95.94 113 ASP B C 1
ATOM 2080 O O . ASP B 1 113 ? 17.672 -19.797 -5.309 1 95.94 113 ASP B O 1
ATOM 2084 N N . GLY B 1 114 ? 17.953 -17.594 -5.055 1 96.44 114 GLY B N 1
ATOM 2085 C CA . GLY B 1 114 ? 17.547 -17.266 -6.41 1 96.44 114 GLY B CA 1
ATOM 2086 C C . GLY B 1 114 ? 16.047 -17.359 -6.617 1 96.44 114 GLY B C 1
ATOM 2087 O O . GLY B 1 114 ? 15.562 -17.25 -7.746 1 96.44 114 GLY B O 1
ATOM 2088 N N . LEU B 1 115 ? 15.258 -17.609 -5.578 1 98.25 115 LEU B N 1
ATOM 2089 C CA . LEU B 1 115 ? 13.797 -17.688 -5.605 1 98.25 115 LEU B CA 1
ATOM 2090 C C . LEU B 1 115 ? 13.18 -16.656 -4.668 1 98.25 115 LEU B C 1
ATOM 2092 O O . LEU B 1 115 ? 13.859 -16.109 -3.805 1 98.25 115 LEU B O 1
ATOM 2096 N N . ILE B 1 116 ? 11.93 -16.375 -4.859 1 98.75 116 ILE B N 1
ATOM 2097 C CA . ILE B 1 116 ? 11.219 -15.469 -3.961 1 98.75 116 ILE B CA 1
ATOM 2098 C C . ILE B 1 116 ? 10.961 -16.156 -2.627 1 98.75 116 ILE B C 1
ATOM 2100 O O . ILE B 1 116 ? 10.352 -17.234 -2.586 1 98.75 116 ILE B O 1
ATOM 2104 N N . LYS B 1 117 ? 11.469 -15.609 -1.562 1 98.81 117 LYS B N 1
ATOM 2105 C CA . LYS B 1 117 ? 11.18 -16.109 -0.22 1 98.81 117 LYS B CA 1
ATOM 2106 C C . LYS B 1 117 ? 9.945 -15.43 0.367 1 98.81 117 LYS B C 1
ATOM 2108 O O . LYS B 1 117 ? 9.133 -16.078 1.025 1 98.81 117 LYS B O 1
ATOM 2113 N N . THR B 1 118 ? 9.781 -14.125 0.173 1 98.69 118 THR B N 1
ATOM 2114 C CA . THR B 1 118 ? 8.617 -13.414 0.701 1 98.69 118 THR B CA 1
ATOM 2115 C C . THR B 1 118 ? 8.156 -12.336 -0.271 1 98.69 118 THR B C 1
ATOM 2117 O O . THR B 1 118 ? 8.977 -11.656 -0.895 1 98.69 118 THR B O 1
ATOM 2120 N N . VAL B 1 119 ? 6.863 -12.18 -0.436 1 98.56 119 VAL B N 1
ATOM 2121 C CA . VAL B 1 119 ? 6.176 -11.055 -1.056 1 98.56 119 VAL 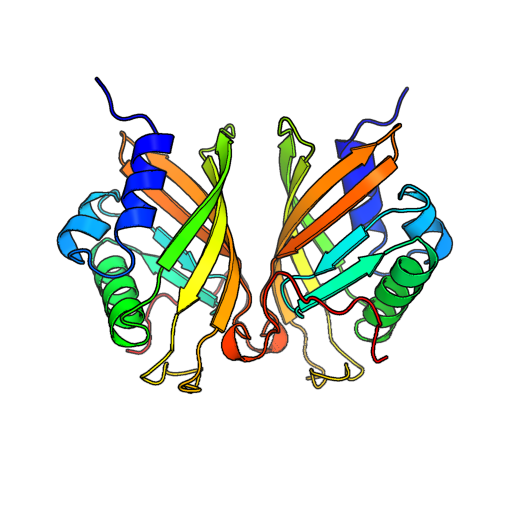B CA 1
ATOM 2122 C C . VAL B 1 119 ? 5.305 -10.344 -0.02 1 98.56 119 VAL B C 1
ATOM 2124 O O . VAL B 1 119 ? 4.48 -10.984 0.645 1 98.56 119 VAL B O 1
ATOM 2127 N N . GLU B 1 120 ? 5.531 -9.117 0.196 1 98.44 120 GLU B N 1
ATOM 2128 C CA . GLU B 1 120 ? 4.633 -8.266 0.965 1 98.44 120 GLU B CA 1
ATOM 2129 C C . GLU B 1 120 ? 3.947 -7.234 0.07 1 98.44 120 GLU B C 1
ATOM 2131 O O . GLU B 1 120 ? 4.609 -6.367 -0.508 1 98.44 120 GLU B O 1
ATOM 2136 N N . GLU B 1 121 ? 2.67 -7.352 -0.044 1 98.75 121 GLU B N 1
ATOM 2137 C CA . GLU B 1 121 ? 1.916 -6.516 -0.971 1 98.75 121 GLU B CA 1
ATOM 2138 C C . GLU B 1 121 ? 0.99 -5.559 -0.223 1 98.75 121 GLU B C 1
ATOM 2140 O O . GLU B 1 121 ? 0.305 -5.961 0.719 1 98.75 121 GLU B O 1
ATOM 2145 N N . THR B 1 122 ? 1.012 -4.297 -0.588 1 98.88 122 THR B N 1
ATOM 2146 C CA . THR B 1 122 ? 0.166 -3.25 -0.026 1 98.88 122 THR B CA 1
ATOM 2147 C C . THR B 1 122 ? -0.617 -2.539 -1.125 1 98.88 122 THR B C 1
ATOM 2149 O O . THR B 1 122 ? -0.035 -2.07 -2.105 1 98.88 122 THR B O 1
ATOM 2152 N N . TYR B 1 123 ? -1.916 -2.461 -1.071 1 98.81 123 TYR B N 1
ATOM 2153 C CA . TYR B 1 123 ? -2.873 -1.79 -1.943 1 98.81 123 TYR B CA 1
ATOM 2154 C C . TYR B 1 123 ? -4.207 -1.59 -1.237 1 98.81 123 TYR B C 1
ATOM 2156 O O . TYR B 1 123 ? -4.379 -2.004 -0.087 1 98.81 123 TYR B O 1
ATOM 2164 N N . THR B 1 124 ? -5.129 -0.892 -1.872 1 98.5 124 THR B N 1
ATOM 2165 C CA . THR B 1 124 ? -6.414 -0.642 -1.225 1 98.5 124 THR B CA 1
ATOM 2166 C C . THR B 1 124 ? -7.43 -1.715 -1.605 1 98.5 124 THR B C 1
ATOM 2168 O O . THR B 1 124 ? -7.535 -2.086 -2.775 1 98.5 124 THR B O 1
ATOM 2171 N N . ARG B 1 125 ? -8.156 -2.246 -0.624 1 97.25 125 ARG B N 1
ATOM 2172 C CA . ARG B 1 125 ? -9.25 -3.18 -0.872 1 97.25 125 ARG B CA 1
ATOM 2173 C C . ARG B 1 125 ? -10.438 -2.471 -1.516 1 97.25 125 ARG B C 1
ATOM 2175 O O . ARG B 1 125 ? -11.367 -3.121 -2.004 1 97.25 125 ARG B O 1
ATOM 2182 N N . ALA B 1 126 ? -10.422 -1.136 -1.568 1 97.25 126 ALA B N 1
ATOM 2183 C CA . ALA B 1 126 ? -11.492 -0.343 -2.164 1 97.25 126 ALA B CA 1
ATOM 2184 C C . ALA B 1 126 ? -11.234 -0.093 -3.646 1 97.25 126 ALA B C 1
ATOM 2186 O O . ALA B 1 126 ? -11.742 0.874 -4.219 1 97.25 126 ALA B O 1
ATOM 2187 N N . PHE B 1 127 ? -10.477 -0.918 -4.332 1 97.94 127 PHE B N 1
ATOM 2188 C CA . PHE B 1 127 ? -10 -0.683 -5.688 1 97.94 127 PHE B CA 1
ATOM 2189 C C . PHE B 1 127 ? -11.164 -0.591 -6.664 1 97.94 127 PHE B C 1
ATOM 2191 O O . PHE B 1 127 ? -11.055 0.049 -7.715 1 97.94 127 PHE B O 1
ATOM 2198 N N . GLN B 1 128 ? -12.352 -1.123 -6.34 1 98 128 GLN B N 1
ATOM 2199 C CA . GLN B 1 128 ? -13.492 -1.051 -7.242 1 98 128 GLN B CA 1
ATOM 2200 C C . GLN B 1 128 ? -14.203 0.295 -7.121 1 98 128 GLN B C 1
ATOM 2202 O O . GLN B 1 128 ? -15.055 0.63 -7.949 1 98 128 GLN B O 1
ATOM 2207 N N . GLU B 1 129 ? -13.867 1.087 -6.102 1 96.19 129 GLU B N 1
ATOM 2208 C CA . GLU B 1 129 ? -14.578 2.33 -5.809 1 96.19 129 GLU B CA 1
ATOM 2209 C C . GLU B 1 129 ? -13.758 3.545 -6.234 1 96.19 129 GLU B C 1
ATOM 2211 O O . GLU B 1 129 ? -14.234 4.68 -6.152 1 96.19 129 GLU B O 1
ATOM 2216 N N . LEU B 1 130 ? -12.562 3.332 -6.668 1 96 130 LEU B N 1
ATOM 2217 C CA . LEU B 1 130 ? -11.648 4.434 -6.949 1 96 130 LEU B CA 1
ATOM 2218 C C . LEU B 1 130 ? -11.922 5.023 -8.328 1 96 130 LEU B C 1
ATOM 2220 O O . LEU B 1 130 ? -12.273 4.297 -9.258 1 96 130 LEU B O 1
ATOM 2224 N N . PRO B 1 131 ? -11.672 6.391 -8.422 1 93.94 131 PRO B N 1
ATOM 2225 C CA . PRO B 1 131 ? -11.578 6.926 -9.781 1 93.94 131 PRO B CA 1
ATOM 2226 C C . PRO B 1 131 ? -10.352 6.418 -10.539 1 93.94 131 PRO B C 1
ATOM 2228 O O . PRO B 1 131 ? -9.445 5.84 -9.93 1 93.94 131 PRO B O 1
ATOM 2231 N N . PRO B 1 132 ? -10.312 6.605 -11.859 1 93.88 132 PRO B N 1
ATOM 2232 C CA . PRO B 1 132 ? -9.094 6.266 -12.594 1 93.88 132 PRO B CA 1
ATOM 2233 C C . PRO B 1 132 ? -7.855 6.973 -12.055 1 93.88 132 PRO B C 1
ATOM 2235 O O . PRO B 1 132 ? -7.949 8.109 -11.578 1 93.88 132 PRO B O 1
ATOM 2238 N N . LEU B 1 133 ? -6.695 6.34 -11.992 1 93.44 133 LEU B N 1
ATOM 2239 C CA . LEU B 1 133 ? -5.434 6.832 -11.445 1 93.44 133 LEU B CA 1
ATOM 2240 C C . LEU B 1 133 ? -5.137 8.242 -11.953 1 93.44 133 LEU B C 1
ATOM 2242 O O . LEU B 1 133 ? -4.668 9.094 -11.195 1 93.44 133 LEU B O 1
ATOM 2246 N N . GLY B 1 134 ? -5.395 8.602 -13.148 1 88.75 134 GLY B N 1
ATOM 2247 C CA . GLY B 1 134 ? -5.129 9.914 -13.719 1 88.75 134 GLY B CA 1
ATOM 2248 C C . GLY B 1 134 ? -6.168 10.953 -13.344 1 88.75 134 GLY B C 1
ATOM 2249 O O . GLY B 1 134 ? -6.012 12.133 -13.656 1 88.75 134 GLY B O 1
ATOM 2250 N N . SER B 1 135 ? -7.223 10.57 -12.531 1 90.81 135 SER B N 1
ATOM 2251 C CA . SER B 1 135 ? -8.352 11.461 -12.273 1 90.81 135 SER B CA 1
ATOM 2252 C C . SER B 1 135 ? -8.539 11.695 -10.781 1 90.81 135 SER B C 1
ATOM 2254 O O . SER B 1 135 ? -9.625 12.086 -10.344 1 90.81 135 SER B O 1
ATOM 2256 N N . TYR B 1 136 ? -7.504 11.32 -10 1 91.06 136 TYR B N 1
ATOM 2257 C CA . TYR B 1 136 ? -7.625 11.562 -8.562 1 91.06 136 TYR B CA 1
ATOM 2258 C C . TYR B 1 136 ? -7.996 13.016 -8.289 1 91.06 136 TYR B C 1
ATOM 2260 O O . TYR B 1 136 ? -7.496 13.93 -8.953 1 91.06 136 TYR B O 1
ATOM 2268 N N . ASP B 1 137 ? -9.109 13.023 -7.578 1 73.62 137 ASP B N 1
ATOM 2269 C CA . ASP B 1 137 ? -9.641 14.352 -7.309 1 73.62 137 ASP B CA 1
ATOM 2270 C C . ASP B 1 137 ? -8.883 15.039 -6.176 1 73.62 137 ASP B C 1
ATOM 2272 O O . ASP B 1 137 ? -8.336 14.367 -5.293 1 73.62 137 ASP B O 1
ATOM 2276 N N . TYR B 1 138 ? -8.641 16.297 -6.336 1 60.38 138 TYR B N 1
ATOM 2277 C CA . TYR B 1 138 ? -7.91 17.141 -5.398 1 60.38 138 TYR B CA 1
ATOM 22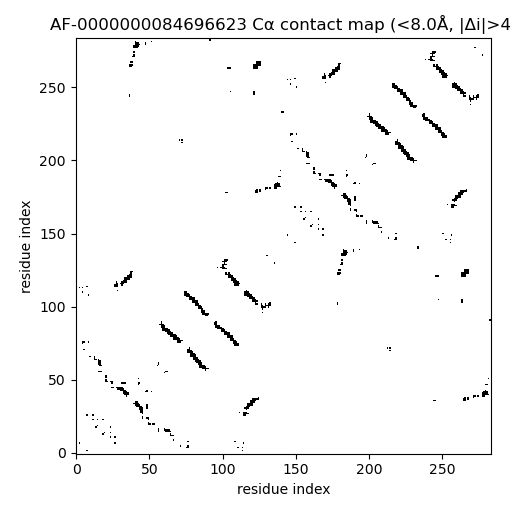78 C C . TYR B 1 138 ? -8.758 17.453 -4.164 1 60.38 138 TYR B C 1
ATOM 2280 O O . TYR B 1 138 ? -8.219 17.703 -3.088 1 60.38 138 TYR B O 1
ATOM 2288 N N . VAL B 1 139 ? -10.07 17.531 -4.348 1 51.78 139 VAL B N 1
ATOM 2289 C CA . VAL B 1 139 ? -10.734 18.312 -3.305 1 51.78 139 VAL B CA 1
ATOM 2290 C C . VAL B 1 139 ? -11.469 17.375 -2.352 1 51.78 139 VAL B C 1
ATOM 2292 O O . VAL B 1 139 ? -12.219 16.484 -2.789 1 51.78 139 VAL B O 1
ATOM 2295 N N . PHE B 1 140 ? -10.781 16.969 -1.246 1 48.91 140 PHE B N 1
ATOM 2296 C CA . PHE B 1 140 ? -11.664 16.422 -0.219 1 48.91 140 PHE B CA 1
ATOM 2297 C C . PHE B 1 140 ? -13.016 17.125 -0.239 1 48.91 140 PHE B C 1
ATOM 2299 O O . PHE B 1 140 ? -13.094 18.344 -0.103 1 48.91 140 PHE B O 1
ATOM 2306 N N . LYS B 1 141 ? -13.945 16.703 -1.155 1 43.03 141 LYS B N 1
ATOM 2307 C CA . LYS B 1 141 ? -15.203 17.328 -0.76 1 43.03 141 LYS B CA 1
ATOM 2308 C C . LYS B 1 141 ? -15.375 17.312 0.757 1 43.03 141 LYS B C 1
ATOM 2310 O O . LYS B 1 141 ? -15.508 16.25 1.366 1 43.03 141 LYS B O 1
ATOM 2315 N N . LEU B 1 142 ? -14.477 18.047 1.545 1 30.77 142 LEU B N 1
ATOM 2316 C CA . LEU B 1 142 ? -14.664 18.328 2.963 1 30.77 142 LEU B CA 1
ATOM 2317 C C . LEU B 1 142 ? -16.125 18.609 3.275 1 30.77 142 LEU B C 1
ATOM 2319 O O . LEU B 1 142 ? -16.828 19.25 2.486 1 30.77 142 LEU B O 1
#

Secondary structure (DSSP, 8-state):
----HHHHHHHHHHTTTT--HHHHHTTEEEEEEEEETTTTEEEESHHHHHHHHHHHHHHSTT-EEEEEEEEEETTEEEEEEEEEEE--S-BTTB----SEEEEEEEEEEEEETTEEEEEEEE--TTGGGPPPGGG-B-S---/----HHHHHHHHHHTTTT--HHHHHTTEEEEEEEEETTTTEEEESHHHHHHHHHHHHHHSTT-EEEEEEEEEETTEEEEEEEEEEE--S-BTTB----SEEEEEEEEEEEEETTEEEEEEEE--TTTTTPPPGGG-BS----

InterPro domains:
  IPR032710 NTF2-like domain superfamily [SSF54427] (5-123)
  IPR037401 SnoaL-like domain [PF12680] (9-117)

pLDDT: mean 93.93, std 10.67, range [30.61, 98.94]